Protein AF-0000000074165951 (afdb_homodimer)

Foldseek 3Di:
DPCQLQAKEFEWEDDVQWTFWWWDQDPVRDIAIEHDIGRAGPPGDSVRGHQCRCCVPPVQGFPDWAWLDDFPRYTYIYTYSDPDPVDDPFWAWDADPVVRDTTTRGIDGLCCCVPVPHHYDDPPVNVSD/DPCQLQAKEFEWEDDVQWTFWWWDQDPVRDIAIEHDIGRAGPPGDSVRGHQCRCCVPPVQGFPDWAWLDDFPRYTYIYTYSDPPPVDDDFWAWDADPVVRDTTTRGIDGLCCCVPVPHHYDDPPVNVSD

Radius of gyration: 17.73 Å; Cα contacts (8 Å, |Δi|>4): 582; chains: 2; bounding box: 46×52×41 Å

Sequence (258 aa):
MRVVTDTRAACLVRRDAELLVVETVGSSGGRVYRPPGRAVGADDTPEDAVTATFEDMLGVALEWVAPIGSFDGTVVFEADLGAVWPYTEEGFTVYDPDTGDTTRLAWLHRDDFRKYGETIEPEGLLAELMRVVTDTRAACLVRRDAELLVVETVGSSGGRVYRPPGRAVGADDTPEDAVTATFEDMLGVALEWVAPIGSFDGTVVFEADLGAVWPYTEEGFTVYDPDTGDTTRLAWLHRDDFRKYGETIEPEGLLAEL

InterPro domains:
  IPR015797 NUDIX hydrolase-like domain superfamily [SSF55811] (6-115)

Structure (mmCIF, N/CA/C/O backbone):
data_AF-0000000074165951-model_v1
#
loop_
_entity.id
_entity.type
_entity.pdbx_description
1 polymer 'NUDIX family hydrolase'
#
loop_
_atom_site.group_PDB
_atom_site.id
_atom_site.type_symbol
_atom_site.label_atom_id
_atom_site.label_alt_id
_atom_site.label_comp_id
_atom_site.label_asym_id
_atom_site.label_entity_id
_atom_site.label_seq_id
_atom_site.pdbx_PDB_ins_code
_atom_site.Cartn_x
_atom_site.Cartn_y
_atom_site.Cartn_z
_atom_site.occupancy
_atom_site.B_iso_or_equiv
_atom_site.auth_seq_id
_atom_site.auth_comp_id
_atom_site.auth_asym_id
_atom_site.auth_atom_id
_atom_site.pdbx_PDB_model_num
ATOM 1 N N . MET A 1 1 ? -27.609 -10.227 10.656 1 22.66 1 MET A N 1
ATOM 2 C CA . MET A 1 1 ? -26.156 -10.344 10.719 1 22.66 1 MET A CA 1
ATOM 3 C C . MET A 1 1 ? -25.516 -9.914 9.398 1 22.66 1 MET A C 1
ATOM 5 O O . MET A 1 1 ? -25.781 -10.508 8.352 1 22.66 1 MET A O 1
ATOM 9 N N . ARG A 1 2 ? -25.391 -8.648 8.992 1 28.47 2 ARG A N 1
ATOM 10 C CA . ARG A 1 2 ? -24.922 -8.25 7.664 1 28.47 2 ARG A CA 1
ATOM 11 C C . ARG A 1 2 ? -23.734 -9.086 7.219 1 28.47 2 ARG A C 1
ATOM 13 O O . ARG A 1 2 ? -22.797 -9.297 7.992 1 28.47 2 ARG A O 1
ATOM 20 N N . VAL A 1 3 ? -23.953 -9.906 6.352 1 30.09 3 VAL A N 1
ATOM 21 C CA . VAL A 1 3 ? -22.938 -10.844 5.879 1 30.09 3 VAL A CA 1
ATOM 22 C C . VAL A 1 3 ? -21.719 -10.07 5.375 1 30.09 3 VAL A C 1
ATOM 24 O O . VAL A 1 3 ? -21.797 -9.359 4.367 1 30.09 3 VAL A O 1
ATOM 27 N N . VAL A 1 4 ? -21.047 -9.297 6.156 1 42.88 4 VAL A N 1
ATOM 28 C CA . VAL A 1 4 ? -19.75 -8.766 5.758 1 42.88 4 VAL A CA 1
ATOM 29 C C . VAL A 1 4 ? -19 -9.789 4.898 1 42.88 4 VAL A C 1
ATOM 31 O O . VAL A 1 4 ? -18.766 -10.914 5.336 1 42.88 4 VAL A O 1
ATOM 34 N N . THR A 1 5 ? -19.359 -10.008 3.711 1 50.78 5 THR A N 1
ATOM 35 C CA . THR A 1 5 ? -18.703 -10.969 2.83 1 50.78 5 THR A CA 1
ATOM 36 C C . THR A 1 5 ? -17.188 -10.875 2.947 1 50.78 5 THR A C 1
ATOM 38 O O . THR A 1 5 ? -16.609 -9.805 2.76 1 50.78 5 THR A O 1
ATOM 41 N N . ASP A 1 6 ? -16.562 -11.688 3.752 1 78.25 6 ASP A N 1
ATOM 42 C CA . ASP A 1 6 ? -15.211 -11.977 4.219 1 78.25 6 ASP A CA 1
ATOM 43 C C . ASP A 1 6 ? -14.266 -12.242 3.045 1 78.25 6 ASP A C 1
ATOM 45 O O . ASP A 1 6 ? -13.383 -13.102 3.133 1 78.25 6 ASP A O 1
ATOM 49 N N . THR A 1 7 ? -14.633 -11.656 1.858 1 93.31 7 THR A N 1
ATOM 50 C CA . THR A 1 7 ? -13.812 -11.93 0.687 1 93.31 7 THR A CA 1
ATOM 51 C C . THR A 1 7 ? -12.625 -10.969 0.624 1 93.31 7 THR A C 1
ATOM 53 O O . THR A 1 7 ? -12.773 -9.773 0.875 1 93.31 7 THR A O 1
ATOM 56 N N . ARG A 1 8 ? -11.492 -11.562 0.272 1 96.19 8 ARG A N 1
ATOM 57 C CA . ARG A 1 8 ? -10.297 -10.758 0.035 1 96.19 8 ARG A CA 1
ATOM 58 C C . ARG A 1 8 ? -9.891 -10.797 -1.435 1 96.19 8 ARG A C 1
ATOM 60 O O . ARG A 1 8 ? -10.258 -11.727 -2.158 1 96.19 8 ARG A O 1
ATOM 67 N N . ALA A 1 9 ? -9.312 -9.719 -1.886 1 97.19 9 ALA A N 1
ATOM 68 C CA . ALA A 1 9 ? -8.688 -9.664 -3.207 1 97.19 9 ALA A CA 1
ATOM 69 C C . ALA A 1 9 ? -7.191 -9.398 -3.1 1 97.19 9 ALA A C 1
ATOM 71 O O . ALA A 1 9 ? -6.746 -8.664 -2.211 1 97.19 9 ALA A O 1
ATOM 72 N N . ALA A 1 10 ? -6.426 -10.016 -3.971 1 96.88 10 ALA A N 1
ATOM 73 C CA . ALA A 1 10 ? -4.977 -9.836 -4 1 96.88 10 ALA A CA 1
ATOM 74 C C . ALA A 1 10 ? -4.465 -9.758 -5.434 1 96.88 10 ALA A C 1
ATOM 76 O O . ALA A 1 10 ? -5.105 -10.266 -6.359 1 96.88 10 ALA A O 1
ATOM 77 N N . CYS A 1 11 ? -3.354 -9.125 -5.555 1 94.19 11 CYS A N 1
ATOM 78 C CA . CYS A 1 11 ? -2.795 -8.938 -6.887 1 94.19 11 CYS A CA 1
AT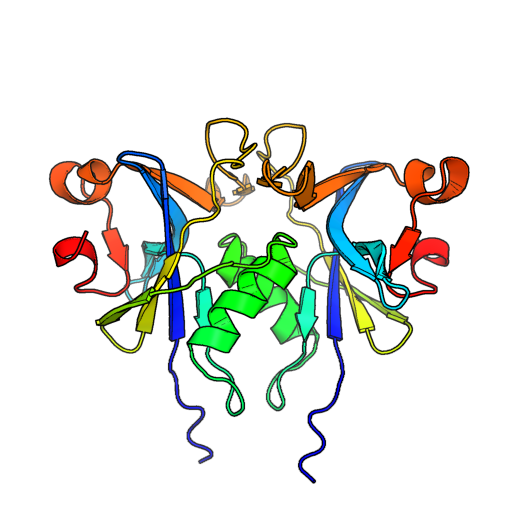OM 79 C C . CYS A 1 11 ? -1.331 -9.352 -6.934 1 94.19 11 CYS A C 1
ATOM 81 O O . CYS A 1 11 ? -0.494 -8.781 -6.234 1 94.19 11 CYS A O 1
ATOM 83 N N . LEU A 1 12 ? -1.129 -10.297 -7.789 1 92 12 LEU A N 1
ATOM 84 C CA . LEU A 1 12 ? 0.227 -10.789 -8.008 1 92 12 LEU A CA 1
ATOM 85 C C . LEU A 1 12 ? 0.967 -9.914 -9.008 1 92 12 LEU A C 1
ATOM 87 O O . LEU A 1 12 ? 0.458 -9.641 -10.102 1 92 12 LEU A O 1
ATOM 91 N N . VAL A 1 13 ? 2.094 -9.438 -8.594 1 86.06 13 VAL A N 1
ATOM 92 C CA . VAL A 1 13 ? 3.02 -8.711 -9.461 1 86.06 13 VAL A CA 1
ATOM 93 C C . VAL A 1 13 ? 4.336 -9.477 -9.555 1 86.06 13 VAL A C 1
ATOM 95 O O . VAL A 1 13 ? 4.902 -9.883 -8.539 1 86.06 13 VAL A O 1
ATOM 98 N N . ARG A 1 14 ? 4.746 -9.641 -10.867 1 85.69 14 ARG A N 1
ATOM 99 C CA . ARG A 1 14 ? 5.953 -10.422 -11.094 1 85.69 14 ARG A CA 1
ATOM 100 C C . ARG A 1 14 ? 7.039 -9.578 -11.75 1 85.69 14 ARG A C 1
ATOM 102 O O . ARG A 1 14 ? 6.742 -8.688 -12.547 1 85.69 14 ARG A O 1
ATOM 109 N N . ARG A 1 15 ? 8.188 -9.867 -11.281 1 78.81 15 ARG A N 1
ATOM 110 C CA . ARG A 1 15 ? 9.398 -9.422 -11.953 1 78.81 15 ARG A CA 1
ATOM 111 C C . ARG A 1 15 ? 10.359 -10.586 -12.172 1 78.81 15 ARG A C 1
ATOM 113 O O . ARG A 1 15 ? 11 -11.055 -11.227 1 78.81 15 ARG A O 1
ATOM 120 N N . ASP A 1 16 ? 10.422 -11.078 -13.461 1 81.94 16 ASP A N 1
ATOM 121 C CA . ASP A 1 16 ? 11.172 -12.297 -13.758 1 81.94 16 ASP A CA 1
ATOM 122 C C . ASP A 1 16 ? 10.688 -13.469 -12.906 1 81.94 16 ASP A C 1
ATOM 124 O O . ASP A 1 16 ? 9.516 -13.852 -12.984 1 81.94 16 ASP A O 1
ATOM 128 N N . ALA A 1 17 ? 11.523 -13.984 -12.039 1 86.81 17 ALA A N 1
ATOM 129 C CA . ALA A 1 17 ? 11.141 -15.148 -11.242 1 86.81 17 ALA A CA 1
ATOM 130 C C . ALA A 1 17 ? 10.773 -14.734 -9.82 1 86.81 17 ALA A C 1
ATOM 132 O O . ALA A 1 17 ? 10.547 -15.594 -8.961 1 86.81 17 ALA A O 1
ATOM 133 N N . GLU A 1 18 ? 10.586 -13.438 -9.703 1 86.44 18 GLU A N 1
ATOM 134 C CA . GLU A 1 18 ? 10.297 -12.945 -8.359 1 86.44 18 GLU A CA 1
ATOM 135 C C . GLU A 1 18 ? 8.852 -12.461 -8.25 1 86.44 18 GLU A C 1
ATOM 137 O O . GLU A 1 18 ? 8.273 -12 -9.234 1 86.44 18 GLU A O 1
ATOM 142 N N . LEU A 1 19 ? 8.32 -12.586 -7.012 1 88.69 19 LEU A N 1
ATOM 143 C CA . LEU A 1 19 ? 6.977 -12.148 -6.68 1 88.69 19 LEU A CA 1
ATOM 144 C C . LEU A 1 19 ? 7.012 -11.023 -5.645 1 88.69 19 LEU A C 1
ATOM 146 O O . LEU A 1 19 ? 7.77 -11.094 -4.672 1 88.69 19 LEU A O 1
ATOM 150 N N . LEU A 1 20 ? 6.242 -10.008 -5.926 1 85.81 20 LEU A N 1
ATOM 151 C CA . LEU A 1 20 ? 6.051 -8.992 -4.898 1 85.81 20 LEU A CA 1
ATOM 152 C C . LEU A 1 20 ? 5.086 -9.477 -3.824 1 85.81 20 LEU A C 1
ATOM 154 O O . LEU A 1 20 ? 3.926 -9.773 -4.113 1 85.81 20 LEU A O 1
ATOM 158 N N . VAL A 1 21 ? 5.609 -9.586 -2.543 1 90 21 VAL A N 1
ATOM 159 C CA . VAL A 1 21 ? 4.785 -10.156 -1.48 1 90 21 VAL A CA 1
ATOM 160 C C . VAL A 1 21 ? 4.945 -9.328 -0.206 1 90 21 VAL A C 1
ATOM 162 O O . VAL A 1 21 ? 5.961 -8.648 -0.021 1 90 21 VAL A O 1
ATOM 165 N N . VAL A 1 22 ? 3.889 -9.453 0.577 1 89.56 22 VAL A N 1
ATOM 166 C CA . VAL A 1 22 ? 3.885 -8.828 1.894 1 89.56 22 VAL A CA 1
ATOM 167 C C . VAL A 1 22 ? 4.051 -9.891 2.975 1 89.56 22 VAL A C 1
ATOM 169 O O . VAL A 1 22 ? 3.375 -10.93 2.947 1 89.56 22 VAL A O 1
ATOM 172 N N . GLU A 1 23 ? 5.051 -9.648 3.812 1 86.75 23 GLU A N 1
ATOM 173 C CA . GLU A 1 23 ? 5.188 -10.523 4.977 1 86.75 23 GLU A CA 1
ATOM 174 C C . GLU A 1 23 ? 4.133 -10.203 6.031 1 86.75 23 GLU A C 1
ATOM 176 O O . GLU A 1 23 ? 3.914 -9.039 6.367 1 86.75 23 GLU A O 1
ATOM 181 N N . THR A 1 24 ? 3.393 -11.242 6.496 1 86.44 24 THR A N 1
ATOM 182 C CA . THR A 1 24 ? 2.354 -11.047 7.504 1 86.44 24 THR A CA 1
ATOM 183 C C . THR A 1 24 ? 2.213 -12.289 8.375 1 86.44 24 THR A C 1
ATOM 185 O O . THR A 1 24 ? 3.053 -13.195 8.32 1 86.44 24 THR A O 1
ATOM 188 N N . VAL A 1 25 ? 1.28 -12.219 9.266 1 83.62 25 VAL A N 1
ATOM 189 C CA . VAL A 1 25 ? 1 -13.352 10.141 1 83.62 25 VAL A CA 1
ATOM 190 C C . VAL A 1 25 ? -0.178 -14.148 9.586 1 83.62 25 VAL A C 1
ATOM 192 O O . VAL A 1 25 ? -1.246 -13.594 9.328 1 83.62 25 VAL A O 1
ATOM 195 N N . GLY A 1 26 ? 0.078 -15.367 9.344 1 85.75 26 GLY A N 1
ATOM 196 C CA . GLY A 1 26 ? -0.938 -16.234 8.773 1 85.75 26 GLY A CA 1
ATOM 197 C C . GLY A 1 26 ? -1.958 -16.719 9.781 1 85.75 26 GLY A C 1
ATOM 198 O O . GLY A 1 26 ? -1.897 -16.344 10.961 1 85.75 26 GLY A O 1
ATOM 199 N N . SER A 1 27 ? -2.906 -17.453 9.227 1 80.81 27 SER A N 1
ATOM 200 C CA . SER A 1 27 ? -4.004 -17.969 10.039 1 80.81 27 SER A CA 1
ATOM 201 C C . SER A 1 27 ? -3.494 -18.875 11.164 1 80.81 27 SER A C 1
ATOM 203 O O . SER A 1 27 ? -4.121 -18.969 12.219 1 80.81 27 SER A O 1
ATOM 205 N N . SER A 1 28 ? -2.316 -19.469 10.969 1 83.5 28 SER A N 1
ATOM 206 C CA . SER A 1 28 ? -1.735 -20.359 11.977 1 83.5 28 SER A CA 1
ATOM 207 C C . SER A 1 28 ? -0.856 -19.578 12.953 1 83.5 28 SER A C 1
ATOM 209 O O . SER A 1 28 ? -0.265 -20.172 13.859 1 83.5 28 SER A O 1
ATOM 211 N N . GLY A 1 29 ? -0.744 -18.344 12.758 1 83.75 29 GLY A N 1
ATOM 212 C CA . GLY A 1 29 ? 0.034 -17.5 13.656 1 83.75 29 GLY A CA 1
ATOM 213 C C . GLY A 1 29 ? 1.477 -17.328 13.219 1 83.75 29 GLY A C 1
ATOM 214 O O . GLY A 1 29 ? 2.207 -16.516 13.766 1 83.75 29 GLY A O 1
ATOM 215 N N . GLY A 1 30 ? 1.951 -18.094 12.289 1 85.69 30 GLY A N 1
ATOM 216 C CA . GLY A 1 30 ? 3.318 -18.016 11.805 1 85.69 30 GLY A CA 1
ATOM 217 C C . GLY A 1 30 ? 3.484 -17 10.68 1 85.69 30 GLY A C 1
ATOM 218 O O . GLY A 1 30 ? 2.498 -16.484 10.156 1 85.69 30 GLY A O 1
ATOM 219 N N . ARG A 1 31 ? 4.734 -16.719 10.367 1 87.75 31 ARG A N 1
ATOM 220 C CA . ARG A 1 31 ? 5.066 -15.812 9.273 1 87.75 31 ARG A CA 1
ATOM 221 C C . ARG A 1 31 ? 4.648 -16.391 7.926 1 87.75 31 ARG A C 1
ATOM 223 O O . ARG A 1 31 ? 4.934 -17.547 7.629 1 87.75 31 ARG A O 1
ATOM 230 N N . VAL A 1 32 ? 3.957 -15.617 7.199 1 92.44 32 VAL A N 1
ATOM 231 C CA . VAL A 1 32 ? 3.6 -16 5.836 1 92.44 32 VAL A CA 1
ATOM 232 C C . VAL A 1 32 ? 3.752 -14.805 4.902 1 92.44 32 VAL A C 1
ATOM 234 O O . VAL A 1 32 ? 3.963 -13.68 5.355 1 92.44 32 VAL A O 1
ATOM 237 N N . TYR A 1 33 ? 3.641 -15.164 3.592 1 93 33 TYR A N 1
ATOM 238 C CA . TYR A 1 33 ? 3.684 -14.133 2.559 1 93 33 TYR A CA 1
ATOM 239 C C . TYR A 1 33 ? 2.414 -14.156 1.713 1 93 33 TYR A C 1
ATOM 241 O O . TYR A 1 33 ? 1.836 -15.219 1.479 1 93 33 TYR A O 1
ATOM 249 N N . ARG A 1 34 ? 2.002 -12.984 1.312 1 95.19 34 ARG A N 1
ATOM 250 C CA . ARG A 1 34 ? 0.845 -12.867 0.431 1 95.19 34 ARG A CA 1
ATOM 251 C C . ARG A 1 34 ? 1.064 -11.781 -0.619 1 95.19 34 ARG A C 1
ATOM 253 O O . ARG A 1 34 ? 1.756 -10.797 -0.364 1 95.19 34 ARG A O 1
ATOM 260 N N . PRO A 1 35 ? 0.47 -12.008 -1.829 1 94.69 35 PRO A N 1
ATOM 261 C CA . PRO A 1 35 ? 0.417 -10.828 -2.699 1 94.69 35 PRO A CA 1
ATOM 262 C C . PRO A 1 35 ? -0.327 -9.656 -2.062 1 94.69 35 PRO A C 1
ATOM 264 O O . PRO A 1 35 ? -1.243 -9.867 -1.262 1 94.69 35 PRO A O 1
ATOM 267 N N . PRO A 1 36 ? 0.089 -8.453 -2.34 1 91.5 36 PRO A N 1
ATOM 268 C CA . PRO A 1 36 ? -0.654 -7.312 -1.803 1 91.5 36 PRO A CA 1
ATOM 269 C C . PRO A 1 36 ? -2.137 -7.352 -2.162 1 91.5 36 PRO A C 1
ATOM 271 O O . PRO A 1 36 ? -2.498 -7.766 -3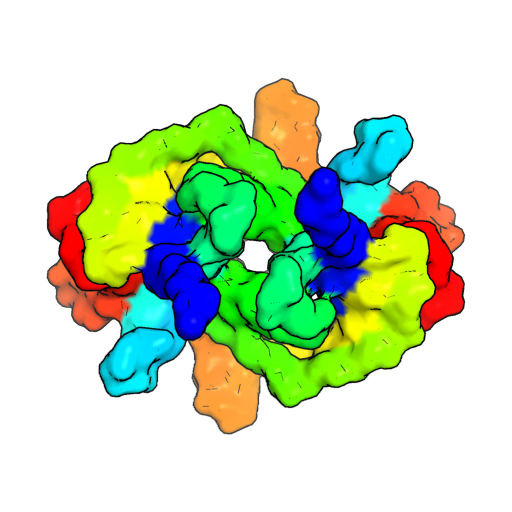.266 1 91.5 36 PRO A O 1
ATOM 274 N N . GLY A 1 37 ? -2.949 -6.883 -1.252 1 93.94 37 GLY A N 1
ATOM 275 C CA . GLY A 1 37 ? -4.395 -6.887 -1.426 1 93.94 37 GLY A CA 1
ATOM 276 C C . GLY A 1 37 ? -5.141 -6.375 -0.21 1 93.94 37 GLY A C 1
ATOM 277 O O . GLY A 1 37 ? -4.559 -5.719 0.656 1 93.94 37 GLY A O 1
ATOM 278 N N . ARG A 1 38 ? -6.426 -6.609 -0.297 1 94.31 38 ARG A N 1
ATOM 279 C CA . ARG A 1 38 ? -7.25 -6.141 0.812 1 94.31 38 ARG A CA 1
ATOM 280 C C . ARG A 1 38 ? -8.594 -6.859 0.834 1 94.31 38 ARG A C 1
ATOM 282 O O . ARG A 1 38 ? -8.945 -7.57 -0.111 1 94.31 38 ARG A O 1
ATOM 289 N N . ALA A 1 39 ? -9.273 -6.656 1.972 1 93.12 39 ALA A N 1
ATOM 290 C CA . ALA A 1 39 ? -10.664 -7.094 2.043 1 93.12 39 ALA A CA 1
ATOM 291 C C . ALA A 1 39 ? -11.531 -6.328 1.048 1 93.12 39 ALA A C 1
ATOM 293 O O . ALA A 1 39 ? -11.352 -5.121 0.856 1 93.12 39 ALA A O 1
ATOM 294 N N . VAL A 1 40 ? -12.508 -7.047 0.497 1 94.12 40 VAL A N 1
ATOM 295 C CA . VAL A 1 40 ? -13.414 -6.434 -0.468 1 94.12 40 VAL A CA 1
ATOM 296 C C . VAL A 1 40 ? -14.602 -5.82 0.262 1 94.12 40 VAL A C 1
ATOM 298 O O . VAL A 1 40 ? -15.344 -6.516 0.963 1 94.12 40 VAL A O 1
ATOM 301 N N . GLY A 1 41 ? -14.75 -4.543 0.096 1 87.94 41 GLY A N 1
ATOM 302 C CA . GLY A 1 41 ? -15.891 -3.875 0.708 1 87.94 41 GLY A CA 1
ATOM 303 C C . GLY A 1 41 ? -17.219 -4.309 0.122 1 87.94 41 GLY A C 1
ATOM 304 O O . GLY A 1 41 ? -17.266 -4.828 -0.994 1 87.94 41 GLY A O 1
ATOM 305 N N . ALA A 1 42 ? -18.234 -4.012 0.826 1 84.12 42 ALA A N 1
ATOM 306 C CA . ALA A 1 42 ? -19.578 -4.445 0.462 1 84.12 42 ALA A CA 1
ATOM 307 C C . ALA A 1 42 ? -19.969 -3.898 -0.906 1 84.12 42 ALA A C 1
ATOM 309 O O . ALA A 1 42 ? -20.672 -4.57 -1.669 1 84.12 42 ALA A O 1
ATOM 310 N N . ASP A 1 43 ? -19.422 -2.738 -1.298 1 84.19 43 ASP A N 1
ATOM 311 C CA . ASP A 1 43 ? -19.844 -2.092 -2.539 1 84.19 43 ASP A CA 1
ATOM 312 C C . ASP A 1 43 ? -18.75 -2.189 -3.6 1 84.19 43 ASP A C 1
ATOM 314 O O . ASP A 1 43 ? -18.812 -1.524 -4.637 1 84.19 43 ASP A O 1
ATOM 318 N N . ASP A 1 44 ? -17.797 -3.059 -3.375 1 89.75 44 ASP A N 1
ATOM 319 C CA . ASP A 1 44 ? -16.656 -3.145 -4.277 1 89.75 44 ASP A CA 1
ATOM 320 C C . ASP A 1 44 ? -16.594 -4.512 -4.949 1 89.75 44 ASP A C 1
ATOM 322 O O . ASP A 1 44 ? -16.984 -5.52 -4.359 1 89.75 44 ASP A O 1
ATOM 326 N N . THR A 1 45 ? -16.156 -4.477 -6.23 1 93.44 45 THR A N 1
ATOM 327 C CA . THR A 1 45 ? -15.711 -5.73 -6.82 1 93.44 45 THR A CA 1
ATOM 328 C C . THR A 1 45 ? -14.297 -6.07 -6.359 1 93.44 45 THR A C 1
ATOM 330 O O . THR A 1 45 ? -13.562 -5.195 -5.887 1 93.44 45 THR A O 1
ATOM 333 N N . PRO A 1 46 ? -13.922 -7.336 -6.508 1 95.31 46 PRO A N 1
ATOM 334 C CA . PRO A 1 46 ? -12.531 -7.676 -6.191 1 95.31 46 PRO A CA 1
ATOM 335 C C . PRO A 1 46 ? -11.523 -6.875 -7.016 1 95.31 46 PRO A C 1
ATOM 337 O O . PRO A 1 46 ? -10.469 -6.488 -6.5 1 95.31 46 PRO A O 1
ATOM 340 N N . GLU A 1 47 ? -11.883 -6.629 -8.234 1 93.62 47 GLU A N 1
ATOM 341 C CA . GLU A 1 47 ? -11.008 -5.836 -9.094 1 93.62 47 GLU A CA 1
ATOM 342 C C . GLU A 1 47 ? -10.867 -4.406 -8.57 1 93.62 47 GLU A C 1
ATOM 344 O O . GLU A 1 47 ? -9.766 -3.859 -8.531 1 93.62 47 GLU A O 1
ATOM 349 N N . ASP A 1 48 ? -11.977 -3.838 -8.117 1 91.56 48 ASP A N 1
ATOM 350 C CA . ASP A 1 48 ? -11.945 -2.512 -7.512 1 91.56 48 ASP A CA 1
ATOM 351 C C . ASP A 1 48 ? -11.008 -2.486 -6.301 1 91.56 48 ASP A C 1
ATOM 353 O O . ASP A 1 48 ? -10.242 -1.537 -6.125 1 91.56 48 ASP A O 1
ATOM 357 N N . ALA A 1 49 ? -11.125 -3.504 -5.496 1 93.44 49 ALA A N 1
ATOM 358 C CA . ALA A 1 49 ? -10.359 -3.58 -4.25 1 93.44 49 ALA A CA 1
ATOM 359 C C . ALA A 1 49 ? -8.859 -3.566 -4.523 1 93.44 49 ALA A C 1
ATOM 361 O O . ALA A 1 49 ? -8.117 -2.797 -3.906 1 93.44 49 ALA A O 1
ATOM 362 N N . VAL A 1 50 ? -8.359 -4.32 -5.5 1 93.62 50 VAL A N 1
ATOM 363 C CA . VAL A 1 50 ? -6.926 -4.391 -5.746 1 93.62 50 VAL A CA 1
ATOM 364 C C . VAL A 1 50 ? -6.453 -3.113 -6.438 1 93.62 50 VAL A C 1
ATOM 366 O O . VAL A 1 50 ? -5.363 -2.613 -6.156 1 93.62 50 VAL A O 1
ATOM 369 N N . THR A 1 51 ? -7.266 -2.572 -7.344 1 89.44 51 THR A N 1
ATOM 370 C CA . THR A 1 51 ? -6.891 -1.34 -8.031 1 89.44 51 THR A CA 1
ATOM 371 C C . THR A 1 51 ? -6.75 -0.189 -7.039 1 89.44 51 THR A C 1
ATOM 373 O O . THR A 1 51 ? -5.762 0.55 -7.074 1 89.44 51 THR A O 1
ATOM 376 N N . ALA A 1 52 ? -7.691 -0.115 -6.133 1 90.19 52 ALA A N 1
ATOM 377 C CA . ALA A 1 52 ? -7.656 0.947 -5.133 1 90.19 52 ALA A CA 1
ATOM 378 C C . ALA A 1 52 ? -6.461 0.776 -4.195 1 90.19 52 ALA A C 1
ATOM 380 O O . ALA A 1 52 ? -5.852 1.761 -3.773 1 90.19 52 ALA A O 1
ATOM 381 N N . THR A 1 53 ? -6.156 -0.426 -3.844 1 90.31 53 THR A N 1
ATOM 382 C CA . THR A 1 53 ? -5.047 -0.694 -2.936 1 90.31 53 THR A CA 1
ATOM 383 C C . THR A 1 53 ? -3.736 -0.153 -3.504 1 90.31 53 THR A C 1
ATOM 385 O O . THR A 1 53 ? -2.984 0.528 -2.805 1 90.31 53 THR A O 1
ATOM 388 N N . PHE A 1 54 ? -3.459 -0.326 -4.758 1 85.56 54 PHE A N 1
ATOM 389 C CA . PHE A 1 54 ? -2.213 0.106 -5.375 1 85.56 54 PHE A CA 1
ATOM 390 C C . PHE A 1 54 ? -2.211 1.614 -5.598 1 85.56 54 PHE A C 1
ATOM 392 O O . PHE A 1 54 ? -1.179 2.27 -5.438 1 85.56 54 PHE A O 1
ATOM 399 N N . GLU A 1 55 ? -3.33 2.086 -5.953 1 83.94 55 GLU A N 1
ATOM 400 C CA . GLU A 1 55 ? -3.424 3.537 -6.09 1 83.94 55 GLU A CA 1
ATOM 401 C C . GLU A 1 55 ? -3.223 4.234 -4.75 1 83.94 55 GLU A C 1
ATOM 403 O O . GLU A 1 55 ? -2.479 5.211 -4.656 1 83.94 55 GLU A O 1
ATOM 408 N N . ASP A 1 56 ? -3.877 3.734 -3.736 1 87.62 56 ASP A N 1
ATOM 409 C CA . ASP A 1 56 ? -3.867 4.344 -2.408 1 87.62 56 ASP A CA 1
ATOM 410 C C . ASP A 1 56 ? -2.459 4.348 -1.816 1 87.62 56 ASP A C 1
ATOM 412 O O . ASP A 1 56 ? -2.057 5.316 -1.17 1 87.62 56 ASP A O 1
ATOM 416 N N . MET A 1 57 ? -1.759 3.303 -2.07 1 80.38 57 MET A N 1
ATOM 417 C CA . MET A 1 57 ? -0.478 3.158 -1.383 1 80.38 57 MET A CA 1
ATOM 418 C C . MET A 1 57 ? 0.68 3.51 -2.311 1 80.38 57 MET A C 1
ATOM 420 O O . MET A 1 57 ? 1.714 4.008 -1.86 1 80.38 57 MET A O 1
ATOM 424 N N . LEU A 1 58 ? 0.491 3.299 -3.602 1 78.5 58 LEU A N 1
ATOM 425 C CA . LEU A 1 58 ? 1.644 3.465 -4.48 1 78.5 58 LEU A CA 1
ATOM 426 C C . LEU A 1 58 ? 1.354 4.492 -5.566 1 78.5 58 LEU A C 1
ATOM 428 O O . LEU A 1 58 ? 2.234 4.824 -6.367 1 78.5 58 LEU A O 1
ATOM 432 N N . GLY A 1 59 ? 0.173 4.953 -5.617 1 78.06 59 GLY A N 1
ATOM 433 C CA . GLY A 1 59 ? -0.184 5.902 -6.66 1 78.06 59 GLY A CA 1
ATOM 434 C C . GLY A 1 59 ? -0.19 5.289 -8.047 1 78.06 59 GLY A C 1
ATOM 435 O O . GLY A 1 59 ? -0.049 6 -9.047 1 78.06 59 GLY A O 1
ATOM 436 N N . VAL A 1 60 ? -0.26 3.973 -8.023 1 75.12 60 VAL A N 1
ATOM 437 C CA . VAL A 1 60 ? -0.163 3.279 -9.305 1 75.12 60 VAL A CA 1
ATOM 438 C C . VAL A 1 60 ? -1.557 2.869 -9.781 1 75.12 60 VAL A C 1
ATOM 440 O O . VAL A 1 60 ? -2.332 2.291 -9.016 1 75.12 60 VAL A O 1
ATOM 443 N N . ALA A 1 61 ? -1.765 3.287 -11.023 1 72 61 ALA A N 1
ATOM 444 C CA . ALA A 1 61 ? -2.965 2.771 -11.68 1 72 61 ALA A CA 1
ATOM 445 C C . ALA A 1 61 ? -2.664 1.489 -12.445 1 72 61 ALA A C 1
ATOM 447 O O . ALA A 1 61 ? -1.868 1.495 -13.391 1 72 61 ALA A O 1
ATOM 448 N N . LEU A 1 62 ? -3.195 0.364 -11.961 1 73.56 62 LEU A N 1
ATOM 449 C CA . LEU A 1 62 ? -3.01 -0.892 -12.68 1 73.56 62 LEU A CA 1
ATOM 450 C C . LEU A 1 62 ? -3.719 -0.854 -14.023 1 73.56 62 LEU A C 1
ATOM 452 O O . LEU A 1 62 ? -4.898 -0.496 -14.102 1 73.56 62 LEU A O 1
ATOM 456 N N . GLU A 1 63 ? -2.906 -0.968 -15.125 1 67.19 63 GLU A N 1
ATOM 457 C CA . GLU A 1 63 ? -3.463 -0.864 -16.469 1 67.19 63 GLU A CA 1
ATOM 458 C C . GLU A 1 63 ? -4.398 -2.031 -16.781 1 67.19 63 GLU A C 1
ATOM 460 O O . GLU A 1 63 ? -5.426 -1.854 -17.438 1 67.19 63 GLU A O 1
ATOM 465 N N . TRP A 1 64 ? -3.969 -3.219 -16.406 1 75.88 64 TRP A N 1
ATOM 466 C CA . TRP A 1 64 ? -4.805 -4.398 -16.594 1 75.88 64 TRP A CA 1
ATOM 467 C C . TRP A 1 64 ? -4.633 -5.371 -15.43 1 75.88 64 TRP A C 1
ATOM 469 O O . TRP A 1 64 ? -3.572 -5.414 -14.797 1 75.88 64 TRP A O 1
ATOM 479 N N . VAL A 1 65 ? -5.719 -5.926 -14.992 1 86.44 65 VAL A N 1
ATOM 480 C CA . VAL A 1 65 ? -5.68 -7.031 -14.039 1 86.44 65 VAL A CA 1
ATOM 481 C C . VAL A 1 65 ? -6.414 -8.234 -14.617 1 86.44 65 VAL A C 1
ATOM 483 O O . VAL A 1 65 ? -7.453 -8.094 -15.266 1 86.44 65 VAL A O 1
ATOM 486 N N . ALA A 1 66 ? -5.754 -9.398 -14.562 1 91.75 66 ALA A N 1
ATOM 487 C CA . ALA A 1 66 ? -6.355 -10.648 -15.023 1 91.75 66 ALA A CA 1
ATOM 488 C C . ALA A 1 66 ? -6.543 -11.625 -13.859 1 91.75 66 ALA A C 1
ATOM 490 O O . ALA A 1 66 ? -5.629 -11.828 -13.062 1 91.75 66 ALA A O 1
ATOM 491 N N . PRO A 1 67 ? -7.703 -12.258 -13.836 1 93.94 67 PRO A N 1
ATOM 492 C CA . PRO A 1 67 ? -7.914 -13.195 -12.727 1 93.94 67 PRO A CA 1
ATOM 493 C C . PRO A 1 67 ? -7.086 -14.469 -12.875 1 93.94 67 PRO A C 1
ATOM 495 O O . PRO A 1 67 ? -6.934 -14.992 -13.977 1 93.94 67 PRO A O 1
ATOM 498 N N . ILE A 1 68 ? -6.434 -14.883 -11.844 1 95.06 68 ILE A N 1
ATOM 499 C CA . ILE A 1 68 ? -5.75 -16.172 -11.758 1 95.06 68 ILE A CA 1
ATOM 500 C C . ILE A 1 68 ? -6.711 -17.219 -11.211 1 95.06 68 ILE A C 1
ATOM 502 O O . ILE A 1 68 ? -6.75 -18.344 -11.711 1 95.06 68 ILE A O 1
ATOM 506 N N . GLY A 1 69 ? -7.461 -16.875 -10.094 1 96.44 69 GLY A N 1
ATOM 507 C CA . GLY A 1 69 ? -8.383 -17.797 -9.453 1 96.44 69 GLY A CA 1
ATOM 508 C C . GLY A 1 69 ? -8.781 -17.359 -8.062 1 96.44 69 GLY A C 1
ATOM 509 O O . GLY A 1 69 ? -8.398 -16.281 -7.598 1 96.44 69 GLY A O 1
ATOM 510 N N . SER A 1 70 ? -9.719 -18.156 -7.57 1 96.94 70 SER A N 1
ATOM 511 C CA . SER A 1 70 ? -10.156 -17.969 -6.191 1 96.94 70 SER A CA 1
ATOM 512 C C . SER A 1 70 ? -9.633 -19.078 -5.285 1 96.9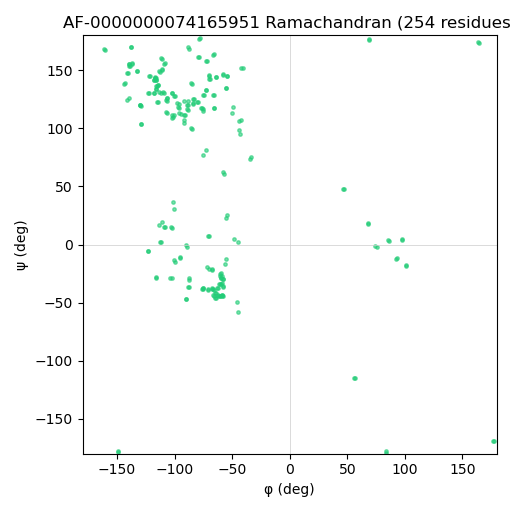4 70 SER A C 1
ATOM 514 O O . SER A 1 70 ? -9.797 -20.25 -5.586 1 96.94 70 SER A O 1
ATOM 516 N N . PHE A 1 71 ? -8.906 -18.625 -4.223 1 96.56 71 PHE A N 1
ATOM 517 C CA . PHE A 1 71 ? -8.266 -19.547 -3.295 1 96.56 71 PHE A CA 1
ATOM 518 C C . PHE A 1 71 ? -8.609 -19.203 -1.853 1 96.56 71 PHE A C 1
ATOM 520 O O . PHE A 1 71 ? -8.281 -18.109 -1.38 1 96.56 71 PHE A O 1
ATOM 527 N N . ASP A 1 72 ? -9.234 -20.125 -1.166 1 93.75 72 ASP A N 1
ATOM 528 C CA . ASP A 1 72 ? -9.492 -19.984 0.264 1 93.75 72 ASP A CA 1
ATOM 529 C C . ASP A 1 72 ? -10.055 -18.594 0.585 1 93.75 72 ASP A C 1
ATOM 531 O O . ASP A 1 72 ? -9.508 -17.875 1.418 1 93.75 72 ASP A O 1
ATOM 535 N N . GLY A 1 73 ? -11.031 -18.109 -0.125 1 94.56 73 GLY A N 1
ATOM 536 C CA . GLY A 1 73 ? -11.758 -16.875 0.14 1 94.56 73 GLY A CA 1
ATOM 537 C C . GLY A 1 73 ? -11.086 -15.648 -0.443 1 94.56 73 GLY A C 1
ATOM 538 O O . GLY A 1 73 ? -11.539 -14.523 -0.225 1 94.56 73 GLY A O 1
ATOM 539 N N . THR A 1 74 ? -9.977 -15.82 -1.157 1 96.94 74 THR A N 1
ATOM 540 C CA . THR A 1 74 ? -9.25 -14.711 -1.763 1 96.94 74 THR A CA 1
ATOM 541 C C . THR A 1 74 ? -9.305 -14.797 -3.285 1 96.94 74 THR A C 1
ATOM 543 O O . THR A 1 74 ? -8.953 -15.828 -3.867 1 96.94 74 THR A O 1
ATOM 546 N N . VAL A 1 75 ? -9.805 -13.773 -3.898 1 97.56 75 VAL A N 1
ATOM 547 C CA . VAL A 1 75 ? -9.711 -13.656 -5.348 1 97.56 75 VAL A CA 1
ATOM 548 C C . VAL A 1 75 ? -8.352 -13.062 -5.727 1 97.56 75 VAL A C 1
ATOM 550 O O . VAL A 1 75 ? -8.016 -11.961 -5.309 1 97.56 75 VAL A O 1
ATOM 553 N N . VAL A 1 76 ? -7.582 -13.82 -6.523 1 97.5 76 VAL A N 1
ATOM 554 C CA . VAL A 1 76 ? -6.227 -13.391 -6.852 1 97.5 76 VAL A CA 1
ATOM 555 C C . VAL A 1 76 ? -6.156 -12.977 -8.32 1 97.5 76 VAL A C 1
ATOM 557 O O . VAL A 1 76 ? -6.641 -13.695 -9.195 1 97.5 76 VAL A O 1
ATOM 560 N N . PHE A 1 77 ? -5.605 -11.82 -8.523 1 96.19 77 PHE A N 1
ATOM 561 C CA . PHE A 1 77 ? -5.348 -11.281 -9.852 1 96.19 77 PHE A CA 1
ATOM 562 C C . PHE A 1 77 ? -3.852 -11.234 -10.141 1 96.19 77 PHE A C 1
ATOM 564 O O . PHE A 1 77 ? -3.035 -11.352 -9.227 1 96.19 77 PHE A O 1
ATOM 571 N N . GLU A 1 78 ? -3.543 -11.172 -11.391 1 92.88 78 GLU A N 1
ATOM 572 C CA . GLU A 1 78 ? -2.201 -10.812 -11.828 1 92.88 78 GLU A CA 1
ATOM 573 C C . GLU A 1 78 ? -2.209 -9.477 -12.57 1 92.88 78 GLU A C 1
ATOM 575 O O . GLU A 1 78 ? -3.154 -9.172 -13.305 1 92.88 78 GLU A O 1
ATOM 580 N N . ALA A 1 79 ? -1.214 -8.727 -12.219 1 84.44 79 ALA A N 1
ATOM 581 C CA . ALA A 1 79 ? -1.079 -7.441 -12.906 1 84.44 79 ALA A CA 1
ATOM 582 C C . ALA A 1 79 ? 0.357 -7.219 -13.375 1 84.44 79 ALA A C 1
ATOM 584 O O . ALA A 1 79 ? 1.286 -7.852 -12.867 1 84.44 79 ALA A O 1
ATOM 585 N N . ASP A 1 80 ? 0.47 -6.484 -14.5 1 72.56 80 ASP A N 1
ATOM 586 C CA . ASP A 1 80 ? 1.759 -5.977 -14.961 1 72.56 80 ASP A CA 1
ATOM 587 C C . ASP A 1 80 ? 1.925 -4.5 -14.602 1 72.56 80 ASP A C 1
ATOM 589 O O . ASP A 1 80 ? 1.082 -3.672 -14.953 1 72.56 80 ASP A O 1
ATOM 593 N N . LEU A 1 81 ? 2.857 -4.27 -13.609 1 63.97 81 LEU A N 1
ATOM 594 C CA . LEU A 1 81 ? 3.08 -2.879 -13.227 1 63.97 81 LEU A CA 1
ATOM 595 C C . LEU A 1 81 ? 3.805 -2.119 -14.336 1 63.97 81 LEU A C 1
ATOM 597 O O . LEU A 1 81 ? 3.875 -0.888 -14.305 1 63.97 81 LEU A O 1
ATOM 601 N N . GLY A 1 82 ? 3.938 -2.896 -15.531 1 57.34 82 GLY A N 1
ATOM 602 C CA . GLY A 1 82 ? 4.723 -2.332 -16.609 1 57.34 82 GLY A CA 1
ATOM 603 C C . GLY A 1 82 ? 6.203 -2.238 -16.297 1 57.34 82 GLY A C 1
ATOM 604 O O . GLY A 1 82 ? 6.664 -2.787 -15.297 1 57.34 82 GLY A O 1
ATOM 605 N N . ALA A 1 83 ? 7.082 -1.781 -17.25 1 47.41 83 ALA A N 1
ATOM 606 C CA . ALA A 1 83 ? 8.539 -1.755 -17.234 1 47.41 83 ALA A CA 1
ATOM 607 C C . ALA A 1 83 ? 9.062 -1 -16.016 1 47.41 83 ALA A C 1
ATOM 609 O O . ALA A 1 83 ? 10.258 -1.031 -15.727 1 47.41 83 ALA A O 1
ATOM 610 N N . VAL A 1 84 ? 8.297 -0.264 -15.398 1 45.44 84 VAL A N 1
ATOM 611 C CA . VAL A 1 84 ? 8.883 0.856 -14.672 1 45.44 84 VAL A CA 1
ATOM 612 C C . VAL A 1 84 ? 8.977 0.518 -13.18 1 45.44 84 VAL A C 1
ATOM 614 O O . VAL A 1 84 ? 8.008 0.693 -12.438 1 45.44 84 VAL A O 1
ATOM 617 N N . TRP A 1 85 ? 9.289 -0.778 -12.891 1 47.31 85 TRP A N 1
ATOM 618 C CA . TRP A 1 85 ? 9.43 -0.769 -11.438 1 47.31 85 TRP A CA 1
ATOM 619 C C . TRP A 1 85 ? 10.711 -0.06 -11.016 1 47.31 85 TRP A C 1
ATOM 621 O O . TRP A 1 85 ? 11.805 -0.451 -11.43 1 47.31 85 TRP A O 1
ATOM 631 N N . PRO A 1 86 ? 10.648 1.25 -10.977 1 44.88 86 PRO A N 1
ATOM 632 C CA . PRO A 1 86 ? 11.891 1.848 -10.492 1 44.88 86 PRO A CA 1
ATOM 633 C C . PRO A 1 86 ? 12.445 1.138 -9.258 1 44.88 86 PRO A C 1
ATOM 635 O O . PRO A 1 86 ? 13.164 1.745 -8.461 1 44.88 86 PRO A O 1
ATOM 638 N N . TYR A 1 87 ? 11.773 0.031 -8.781 1 44.5 87 TYR A N 1
ATOM 639 C CA . TYR A 1 87 ? 12.148 -0.275 -7.406 1 44.5 87 TYR A CA 1
ATOM 640 C C . TYR A 1 87 ? 13.664 -0.329 -7.25 1 44.5 87 TYR A C 1
ATOM 642 O O . TYR A 1 87 ? 14.367 -0.757 -8.164 1 44.5 87 TYR A O 1
ATOM 650 N N . THR A 1 88 ? 14.07 0.572 -6.551 1 47.22 88 THR A N 1
ATOM 651 C CA . THR A 1 88 ? 15.297 -0.023 -6.047 1 47.22 88 THR A CA 1
ATOM 652 C C . THR A 1 88 ? 15.094 -1.497 -5.711 1 47.22 88 THR A C 1
ATOM 654 O O . THR A 1 88 ? 13.961 -1.939 -5.516 1 47.22 88 THR A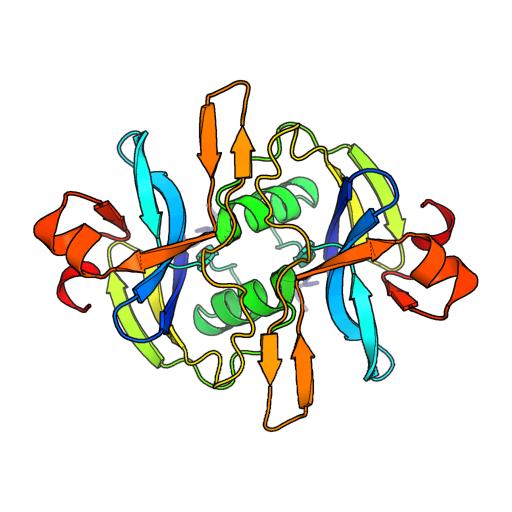 O 1
ATOM 657 N N . GLU A 1 89 ? 16.172 -2.416 -5.773 1 47.38 89 GLU A N 1
ATOM 658 C CA . GLU A 1 89 ? 16.391 -3.855 -5.84 1 47.38 89 GLU A CA 1
ATOM 659 C C . GLU A 1 89 ? 15.508 -4.605 -4.852 1 47.38 89 GLU A C 1
ATOM 661 O O . GLU A 1 89 ? 14.938 -5.645 -5.188 1 47.38 89 GLU A O 1
ATOM 666 N N . GLU A 1 90 ? 15.547 -4.355 -3.514 1 50.31 90 GLU A N 1
ATOM 667 C CA . GLU A 1 90 ? 15.297 -5.488 -2.625 1 50.31 90 GLU A CA 1
ATOM 668 C C . GLU A 1 90 ? 13.953 -5.336 -1.903 1 50.31 90 GLU A C 1
ATOM 670 O O . GLU A 1 90 ? 13.531 -6.238 -1.178 1 50.31 90 GLU A O 1
ATOM 675 N N . GLY A 1 91 ? 12.938 -4.555 -2.256 1 54.97 91 GLY A N 1
ATOM 676 C CA . GLY A 1 91 ? 11.711 -4.484 -1.481 1 54.97 91 GLY A CA 1
ATOM 677 C C . GLY A 1 91 ? 11.797 -3.533 -0.304 1 54.97 91 GLY A C 1
ATOM 678 O O . GLY A 1 91 ? 12.688 -2.674 -0.26 1 54.97 91 GLY A O 1
ATOM 679 N N . PHE A 1 92 ? 10.531 -3.49 0.481 1 54.81 92 PHE A N 1
ATOM 680 C CA . PHE A 1 92 ? 10.406 -2.699 1.698 1 54.81 92 PHE A CA 1
ATOM 681 C C . PHE A 1 92 ? 10.5 -3.586 2.934 1 54.81 92 PHE A C 1
ATOM 683 O O . PHE A 1 92 ? 9.891 -4.652 2.988 1 54.81 92 PHE A O 1
ATOM 690 N N . THR A 1 93 ? 11.734 -3.371 3.635 1 55.03 93 THR A N 1
ATOM 691 C CA . THR A 1 93 ? 11.789 -4.109 4.895 1 55.03 93 THR A CA 1
ATOM 692 C C . THR A 1 93 ? 11.625 -3.164 6.082 1 55.03 93 THR A C 1
ATOM 694 O O . THR A 1 93 ? 12.227 -2.088 6.113 1 55.03 93 THR A O 1
ATOM 697 N N . VAL A 1 94 ? 10.531 -3.314 6.777 1 54.12 94 VAL A N 1
ATOM 698 C CA . VAL A 1 94 ? 10.359 -2.615 8.047 1 54.12 94 VAL A CA 1
ATOM 699 C C . VAL A 1 94 ? 10.781 -3.525 9.195 1 54.12 94 VAL A C 1
ATOM 701 O O . VAL A 1 94 ? 10.32 -4.664 9.297 1 54.12 94 VAL A O 1
ATOM 704 N N . TYR A 1 95 ? 11.922 -3.123 9.875 1 52.16 95 TYR A N 1
ATOM 705 C CA . TYR A 1 95 ? 12.422 -3.891 11.008 1 52.16 95 TYR A CA 1
ATOM 706 C C . TYR A 1 95 ? 11.93 -3.291 12.328 1 52.16 95 TYR A C 1
ATOM 708 O O . TYR A 1 95 ? 12.039 -2.082 12.539 1 52.16 95 TYR A O 1
ATOM 716 N N . ASP A 1 96 ? 11.148 -4.102 13.039 1 50.38 96 ASP A N 1
ATOM 717 C CA . ASP A 1 96 ? 10.805 -3.754 14.414 1 50.38 96 ASP A CA 1
ATOM 718 C C . ASP A 1 96 ? 11.883 -4.223 15.391 1 50.38 96 ASP A C 1
ATOM 720 O O . ASP A 1 96 ? 12.023 -5.422 15.641 1 50.38 96 ASP A O 1
ATOM 724 N N . PRO A 1 97 ? 12.719 -3.303 15.758 1 52.72 97 PRO A N 1
ATOM 725 C CA . PRO A 1 97 ? 13.812 -3.756 16.625 1 52.72 97 PRO A CA 1
ATOM 726 C C . PRO A 1 97 ? 13.328 -4.379 17.922 1 52.72 97 PRO A C 1
ATOM 728 O O . PRO A 1 97 ? 14.062 -5.137 18.562 1 52.72 97 PRO A O 1
ATOM 731 N N . ASP A 1 98 ? 12.164 -3.91 18.297 1 52.47 98 ASP A N 1
ATOM 732 C CA . ASP A 1 98 ? 11.68 -4.426 19.578 1 52.47 98 ASP A CA 1
ATOM 733 C C . ASP A 1 98 ? 11.258 -5.887 19.453 1 52.47 98 ASP A C 1
ATOM 735 O O . ASP A 1 98 ? 11.492 -6.688 20.359 1 52.47 98 ASP A O 1
ATOM 739 N N . THR A 1 99 ? 10.68 -6.109 18.359 1 54.59 99 THR A N 1
ATOM 740 C CA . THR A 1 99 ? 10.195 -7.473 18.188 1 54.59 99 THR A CA 1
ATOM 741 C C . THR A 1 99 ? 11.148 -8.281 17.312 1 54.59 99 THR A C 1
ATOM 743 O O . THR A 1 99 ? 11.094 -9.516 17.297 1 54.59 99 THR A O 1
ATOM 746 N N . GLY A 1 100 ? 11.953 -7.617 16.734 1 54.84 100 GLY A N 1
ATOM 747 C CA . GLY A 1 100 ? 12.82 -8.273 15.766 1 54.84 100 GLY A CA 1
ATOM 748 C C . GLY A 1 100 ? 12.109 -8.633 14.469 1 54.84 100 GLY A C 1
ATOM 749 O O . GLY A 1 100 ? 12.719 -9.211 13.57 1 54.84 100 GLY A O 1
ATOM 750 N N . ASP A 1 101 ? 10.859 -8.32 14.445 1 52.31 101 ASP A N 1
ATOM 751 C CA . ASP A 1 101 ? 10.062 -8.734 13.297 1 52.31 101 ASP A CA 1
ATOM 752 C C . ASP A 1 101 ? 10.266 -7.777 12.125 1 52.31 101 ASP A C 1
ATOM 754 O O . ASP A 1 101 ? 10.43 -6.57 12.312 1 52.31 101 ASP A O 1
ATOM 758 N N . THR A 1 102 ? 10.703 -8.336 10.992 1 52.66 102 THR A N 1
ATOM 759 C CA . THR A 1 102 ? 10.758 -7.543 9.766 1 52.66 102 THR A CA 1
ATOM 760 C C . THR A 1 102 ? 9.461 -7.676 8.977 1 52.66 102 THR A C 1
ATOM 762 O O . THR A 1 102 ? 8.945 -8.781 8.797 1 52.66 102 THR A O 1
ATOM 765 N N . THR A 1 103 ? 8.547 -6.605 9 1 57 103 THR A N 1
ATOM 766 C CA . THR A 1 103 ? 7.414 -6.57 8.086 1 57 103 THR A CA 1
ATOM 767 C C . THR A 1 103 ? 7.797 -5.887 6.773 1 57 103 THR A C 1
ATOM 769 O O . THR A 1 103 ? 8.438 -4.832 6.777 1 57 103 THR A O 1
ATOM 772 N N . ARG A 1 104 ? 7.559 -6.746 5.59 1 64.38 104 ARG A N 1
ATOM 773 C CA . ARG A 1 104 ? 8.219 -6.285 4.371 1 64.38 104 ARG A CA 1
ATOM 774 C C . ARG A 1 104 ? 7.336 -6.5 3.15 1 64.38 104 ARG A C 1
ATOM 776 O O . ARG A 1 104 ? 6.543 -7.445 3.109 1 64.38 104 ARG A O 1
ATOM 783 N N . LEU A 1 105 ? 7.164 -5.391 2.51 1 75.75 105 LEU A N 1
ATOM 784 C CA . LEU A 1 105 ? 6.926 -5.629 1.09 1 75.75 105 LEU A CA 1
ATOM 785 C C . LEU A 1 105 ? 8.219 -6.008 0.378 1 75.75 105 LEU A C 1
ATOM 787 O O . LEU A 1 105 ? 9.188 -5.242 0.394 1 75.75 105 LEU A O 1
ATOM 791 N N . ALA A 1 106 ? 8.297 -7.254 -0.175 1 78.06 106 ALA A N 1
ATOM 792 C CA . ALA A 1 106 ? 9.562 -7.754 -0.702 1 78.06 106 ALA A CA 1
ATOM 793 C C . ALA A 1 106 ? 9.352 -8.523 -2.002 1 78.06 106 ALA A C 1
ATOM 795 O O . ALA A 1 106 ? 8.258 -9.023 -2.262 1 78.06 106 ALA A O 1
ATOM 796 N N . TRP A 1 107 ? 10.445 -8.484 -2.732 1 82.38 107 TRP A N 1
ATOM 797 C CA . TRP A 1 107 ? 10.523 -9.398 -3.869 1 82.38 107 TRP A CA 1
ATOM 798 C C . TRP A 1 107 ? 11.117 -10.742 -3.451 1 82.38 107 TRP A C 1
ATOM 800 O O . TRP A 1 107 ? 12.258 -10.797 -2.988 1 82.38 107 TRP A O 1
ATOM 810 N N . LEU A 1 108 ? 10.328 -11.836 -3.535 1 86.56 108 LEU A N 1
ATOM 811 C CA . LEU A 1 108 ? 10.836 -13.164 -3.238 1 86.56 108 LEU A CA 1
ATOM 812 C C . LEU A 1 108 ? 10.797 -14.055 -4.477 1 86.56 108 LEU A C 1
ATOM 814 O O . LEU A 1 108 ? 9.836 -14 -5.254 1 86.56 108 LEU A O 1
ATOM 818 N N . HIS A 1 109 ? 11.828 -14.844 -4.586 1 89.5 109 HIS A N 1
ATOM 819 C CA . HIS A 1 109 ? 11.875 -15.797 -5.695 1 89.5 109 HIS A CA 1
ATOM 820 C C . HIS A 1 109 ? 10.844 -16.906 -5.512 1 89.5 109 HIS A C 1
ATOM 822 O O . HIS A 1 109 ? 10.625 -17.375 -4.391 1 89.5 109 HIS A O 1
ATOM 828 N N . ARG A 1 110 ? 10.305 -17.359 -6.664 1 92.44 110 ARG A N 1
ATOM 829 C CA . ARG A 1 110 ? 9.305 -18.422 -6.594 1 92.44 110 ARG A CA 1
ATOM 830 C C . ARG A 1 110 ? 9.875 -19.656 -5.906 1 92.44 110 ARG A C 1
ATOM 832 O O . ARG A 1 110 ? 9.164 -20.359 -5.195 1 92.44 110 ARG A O 1
ATOM 839 N N . ASP A 1 111 ? 11.188 -19.906 -6.008 1 93.25 111 ASP A N 1
ATOM 840 C CA . ASP A 1 111 ? 11.82 -21.094 -5.43 1 93.25 111 ASP A CA 1
ATOM 841 C C . ASP A 1 111 ? 11.883 -20.984 -3.908 1 93.25 111 ASP A C 1
ATOM 843 O O . ASP A 1 111 ? 12.039 -22 -3.219 1 93.25 111 ASP A O 1
ATOM 847 N N . ASP A 1 112 ? 11.773 -19.844 -3.404 1 92.69 112 ASP A N 1
ATOM 848 C CA . ASP A 1 112 ? 11.695 -19.703 -1.953 1 92.69 112 ASP A CA 1
ATOM 849 C C . ASP A 1 112 ? 10.477 -20.422 -1.39 1 92.69 112 ASP A C 1
ATOM 851 O O . ASP A 1 112 ? 10.523 -20.984 -0.29 1 92.69 112 ASP A O 1
ATOM 855 N N . PHE A 1 113 ? 9.445 -20.406 -2.16 1 94.56 113 PHE A N 1
ATOM 856 C CA . PHE A 1 113 ? 8.203 -21.016 -1.715 1 94.56 113 PHE A CA 1
ATOM 857 C C . PHE A 1 113 ? 8.172 -22.484 -2.064 1 94.56 113 PHE A C 1
ATOM 859 O O . PHE A 1 113 ? 7.527 -23.281 -1.371 1 94.56 113 PHE A O 1
ATOM 866 N N . ARG A 1 114 ? 8.828 -22.844 -3.1 1 92.88 114 ARG A N 1
ATOM 867 C CA . ARG A 1 114 ? 8.781 -24.219 -3.572 1 92.88 114 ARG A CA 1
ATOM 868 C C . ARG A 1 114 ? 9.852 -25.062 -2.9 1 92.88 114 ARG A C 1
ATOM 870 O O . ARG A 1 114 ? 9.617 -26.234 -2.592 1 92.88 114 ARG A O 1
ATOM 877 N N . LYS A 1 115 ? 11.039 -24.438 -2.662 1 93.44 115 LYS A N 1
ATOM 878 C CA . LYS A 1 115 ? 12.203 -25.219 -2.285 1 93.44 115 LYS A CA 1
ATOM 879 C C . LYS A 1 115 ? 12.672 -24.875 -0.875 1 93.44 115 LYS A C 1
ATOM 881 O O . LYS A 1 115 ? 13.227 -25.734 -0.173 1 93.44 115 LYS A O 1
ATOM 886 N N . TYR A 1 116 ? 12.445 -23.703 -0.421 1 91.62 116 TYR A N 1
ATOM 887 C CA . TYR A 1 116 ? 13.148 -23.266 0.78 1 91.62 116 TYR A CA 1
ATOM 888 C C . TYR A 1 116 ? 12.18 -23.094 1.944 1 91.62 116 TYR A C 1
ATOM 890 O O . TYR A 1 116 ? 12.547 -22.547 2.988 1 91.62 116 TYR A O 1
ATOM 898 N N . GLY A 1 117 ? 10.922 -23.375 1.812 1 90.38 117 GLY A N 1
ATOM 899 C CA . GLY A 1 117 ? 10.016 -23.562 2.936 1 90.38 117 GLY A CA 1
ATOM 900 C C . GLY A 1 117 ? 9.211 -22.328 3.271 1 90.38 117 GLY A C 1
ATOM 901 O O . GLY A 1 117 ? 8.477 -22.297 4.262 1 90.38 117 GLY A O 1
ATOM 902 N N . GLU A 1 118 ? 9.367 -21.312 2.494 1 92.69 118 GLU A N 1
ATOM 903 C CA . GLU A 1 118 ? 8.492 -20.156 2.725 1 92.69 118 GLU A CA 1
ATOM 904 C C . GLU A 1 118 ? 7.051 -20.484 2.348 1 92.69 118 GLU A C 1
ATOM 906 O O . GLU A 1 118 ? 6.801 -21.203 1.38 1 92.69 118 GLU A O 1
ATOM 911 N N . THR A 1 119 ? 6.141 -19.922 3.18 1 94.81 119 THR A N 1
ATOM 912 C CA . THR A 1 119 ? 4.73 -20.188 2.941 1 94.81 119 THR A CA 1
ATOM 913 C C . THR A 1 119 ? 4.055 -19 2.27 1 94.81 119 THR A C 1
ATOM 915 O O . THR A 1 119 ? 4.188 -17.859 2.73 1 94.81 119 THR A O 1
ATOM 918 N N . ILE A 1 120 ? 3.342 -19.266 1.223 1 95.44 120 ILE A N 1
ATOM 919 C CA . ILE A 1 120 ? 2.574 -18.219 0.55 1 95.44 120 ILE A CA 1
ATOM 920 C C . ILE A 1 120 ? 1.08 -18.5 0.711 1 95.44 120 ILE A C 1
ATOM 922 O O . ILE A 1 120 ? 0.639 -19.641 0.607 1 95.44 120 ILE A O 1
ATOM 926 N N . GLU A 1 121 ? 0.377 -17.469 1.118 1 95.44 121 GLU A N 1
ATOM 927 C CA . GLU A 1 121 ? -1.081 -17.516 1.185 1 95.44 121 GLU A CA 1
ATOM 928 C C . GLU A 1 121 ? -1.709 -16.641 0.102 1 95.44 121 GLU A C 1
ATOM 930 O O . GLU A 1 121 ? -1.105 -15.664 -0.34 1 95.44 121 GLU A O 1
ATOM 935 N N . PRO A 1 122 ? -2.979 -16.953 -0.301 1 95.88 122 PRO A N 1
ATOM 936 C CA . PRO A 1 122 ? -3.854 -18 0.218 1 95.88 122 PRO A CA 1
ATOM 937 C C . PRO A 1 122 ? -3.406 -19.406 -0.2 1 95.88 122 PRO A C 1
ATOM 939 O O . PRO A 1 122 ? -2.68 -19.562 -1.187 1 95.88 122 PRO A O 1
ATOM 942 N N . GLU A 1 123 ? -3.852 -20.344 0.57 1 94.75 123 GLU A N 1
ATOM 943 C CA . GLU A 1 123 ? -3.564 -21.734 0.232 1 94.75 123 GLU A CA 1
ATOM 944 C C . GLU A 1 123 ? -4.027 -22.062 -1.183 1 94.75 123 GLU A C 1
ATOM 946 O O . GLU A 1 123 ? -5.121 -21.672 -1.592 1 94.75 123 GLU A O 1
ATOM 951 N N . GLY A 1 124 ? -3.15 -22.766 -1.975 1 95.38 124 GLY A N 1
ATOM 952 C CA . GLY A 1 124 ? -3.482 -23.156 -3.34 1 95.38 124 GLY A CA 1
ATOM 953 C C . GLY A 1 124 ? -2.844 -22.25 -4.379 1 95.38 124 GLY A C 1
ATOM 954 O O . GLY A 1 124 ? -2.721 -22.625 -5.547 1 95.38 124 GLY A O 1
ATOM 955 N N . LEU A 1 125 ? -2.422 -21.109 -3.973 1 96.19 125 LEU A N 1
ATOM 956 C CA . LEU A 1 125 ? -1.877 -20.141 -4.914 1 96.19 125 LEU A CA 1
ATOM 957 C C . LEU A 1 125 ? -0.562 -20.625 -5.504 1 96.19 125 LEU A C 1
ATOM 959 O O . LEU A 1 125 ? -0.305 -20.453 -6.699 1 96.19 125 LEU A O 1
ATOM 963 N N . LEU A 1 126 ? 0.217 -21.25 -4.688 1 94.62 126 LEU A N 1
ATOM 964 C CA . LEU A 1 126 ? 1.548 -21.672 -5.109 1 94.62 126 LEU A CA 1
ATOM 965 C C . LEU A 1 126 ? 1.467 -22.609 -6.316 1 94.62 126 LEU A C 1
ATOM 967 O O . LEU A 1 126 ? 2.316 -22.547 -7.207 1 94.62 126 LEU A O 1
ATOM 971 N N . ALA A 1 127 ? 0.445 -23.375 -6.379 1 93.88 127 ALA A N 1
ATOM 972 C CA . ALA A 1 127 ? 0.281 -24.359 -7.453 1 93.88 127 ALA A CA 1
ATOM 973 C C . ALA A 1 127 ? 0.063 -23.656 -8.797 1 93.88 127 ALA A C 1
ATOM 975 O O . ALA A 1 127 ? 0.288 -24.25 -9.852 1 93.88 127 ALA A O 1
ATOM 976 N N . GLU A 1 128 ? -0.381 -22.406 -8.781 1 91.69 128 GLU A N 1
ATOM 977 C CA . GLU A 1 128 ? -0.678 -21.656 -10 1 91.69 128 GLU A CA 1
ATOM 978 C C . GLU A 1 128 ? 0.503 -20.797 -10.422 1 91.69 128 GLU A C 1
ATOM 980 O O . GLU A 1 128 ? 0.46 -20.141 -11.461 1 91.69 128 GLU A O 1
ATOM 985 N N . LEU A 1 129 ? 1.49 -20.703 -9.492 1 86.5 129 LEU A N 1
ATOM 986 C CA . LEU A 1 129 ? 2.627 -19.828 -9.742 1 86.5 129 LEU A CA 1
ATOM 987 C C . LEU A 1 129 ? 3.729 -20.562 -10.5 1 86.5 129 LEU A C 1
ATOM 989 O O . LEU A 1 129 ? 3.934 -21.75 -10.305 1 86.5 129 LEU A O 1
ATOM 993 N N . MET B 1 1 ? -30.469 6.195 -1.823 1 22.66 1 MET B N 1
ATOM 994 C CA . MET B 1 1 ? -29.141 6.52 -2.322 1 22.66 1 MET B CA 1
ATOM 995 C C . MET B 1 1 ? -28.078 6.184 -1.285 1 22.66 1 MET B C 1
ATOM 997 O O . MET B 1 1 ? -28.094 6.723 -0.178 1 22.66 1 MET B O 1
ATOM 1001 N N . ARG B 1 2 ? -27.609 4.957 -1.018 1 28.53 2 ARG B N 1
ATOM 1002 C CA . ARG B 1 2 ? -26.703 4.621 0.076 1 28.53 2 ARG B CA 1
ATOM 1003 C C . ARG B 1 2 ? -25.578 5.633 0.179 1 28.53 2 ARG B C 1
ATOM 1005 O O . ARG B 1 2 ? -24.938 5.973 -0.825 1 28.53 2 ARG B O 1
ATOM 1012 N N . VAL B 1 3 ? -25.641 6.418 1.103 1 30.16 3 VAL B N 1
ATOM 1013 C CA . VAL B 1 3 ? -24.672 7.5 1.275 1 30.16 3 VAL B CA 1
ATOM 1014 C C . VAL B 1 3 ? -23.266 6.922 1.377 1 30.16 3 VAL B C 1
ATOM 1016 O O . VAL B 1 3 ? -22.938 6.227 2.342 1 30.16 3 VAL B O 1
ATOM 1019 N N . VAL B 1 4 ? -22.734 6.258 0.401 1 43.09 4 VAL B N 1
ATOM 1020 C CA . VAL B 1 4 ? -21.312 5.945 0.382 1 43.09 4 VAL B CA 1
ATOM 1021 C C . VAL B 1 4 ? -20.516 7.078 1.035 1 43.09 4 VAL B C 1
ATOM 1023 O O . VAL B 1 4 ? -20.609 8.234 0.608 1 43.09 4 VAL B O 1
ATOM 1026 N N . THR B 1 5 ? -20.516 7.215 2.287 1 51.25 5 THR B N 1
ATOM 1027 C CA . THR B 1 5 ? -19.781 8.281 2.963 1 51.25 5 THR B CA 1
ATOM 1028 C C . THR B 1 5 ? -18.375 8.43 2.377 1 51.25 5 THR B C 1
ATOM 1030 O O . THR B 1 5 ? -17.625 7.457 2.297 1 51.25 5 THR B O 1
ATOM 1033 N N . ASP B 1 6 ? -18.141 9.359 1.493 1 78.56 6 ASP B N 1
ATOM 1034 C CA . ASP B 1 6 ? -17.047 9.883 0.673 1 78.56 6 ASP B CA 1
ATOM 1035 C C . ASP B 1 6 ? -15.852 10.273 1.535 1 78.56 6 ASP B C 1
ATOM 1037 O O . ASP B 1 6 ? -15.125 11.219 1.207 1 78.56 6 ASP B O 1
ATOM 1041 N N . THR B 1 7 ? -15.789 9.648 2.773 1 93.31 7 THR B N 1
ATOM 1042 C CA . THR B 1 7 ? -14.711 10.039 3.678 1 93.31 7 THR B CA 1
ATOM 1043 C C . THR B 1 7 ? -13.445 9.234 3.396 1 93.31 7 THR B C 1
ATOM 1045 O O . THR B 1 7 ? -13.516 8.023 3.178 1 93.31 7 THR B O 1
ATOM 1048 N N . ARG B 1 8 ? -12.344 9.961 3.449 1 96.19 8 ARG B N 1
ATOM 1049 C CA . ARG B 1 8 ? -11.039 9.305 3.334 1 96.19 8 ARG B CA 1
ATOM 1050 C C . ARG B 1 8 ? -10.25 9.422 4.637 1 96.19 8 ARG B C 1
ATOM 1052 O O . ARG B 1 8 ? -10.516 10.305 5.449 1 96.19 8 ARG B O 1
ATOM 1059 N N . ALA B 1 9 ? -9.438 8.422 4.891 1 97.12 9 ALA B N 1
ATOM 1060 C CA . ALA B 1 9 ? -8.469 8.453 5.988 1 97.12 9 ALA B CA 1
ATOM 1061 C C . ALA B 1 9 ? -7.043 8.367 5.461 1 97.12 9 ALA B C 1
ATOM 1063 O O . ALA B 1 9 ? -6.777 7.688 4.469 1 97.12 9 ALA B O 1
ATOM 1064 N N . ALA B 1 10 ? -6.152 9.078 6.09 1 96.88 10 ALA B N 1
ATOM 1065 C CA . ALA B 1 10 ? -4.738 9.078 5.715 1 96.88 10 ALA B CA 1
ATOM 1066 C C . ALA B 1 10 ? -3.844 9.086 6.949 1 96.88 10 ALA B C 1
ATOM 1068 O O . ALA B 1 10 ? -4.266 9.508 8.023 1 96.88 10 ALA B O 1
ATOM 1069 N N . CYS B 1 11 ? -2.672 8.594 6.75 1 94.31 11 CYS B N 1
ATOM 1070 C CA . CYS B 1 11 ? -1.751 8.484 7.875 1 94.31 11 CYS B CA 1
ATOM 1071 C C . CYS B 1 11 ? -0.391 9.078 7.527 1 94.31 11 CYS B C 1
ATOM 1073 O O . CYS B 1 11 ? 0.29 8.594 6.625 1 94.31 11 CYS B O 1
ATOM 1075 N N . LEU B 1 12 ? -0.078 10.055 8.305 1 92.06 12 LEU B N 1
ATOM 1076 C CA . LEU B 1 12 ? 1.22 10.703 8.156 1 92.06 12 LEU B CA 1
ATOM 1077 C C . LEU B 1 12 ? 2.305 9.922 8.898 1 92.06 12 LEU B C 1
ATOM 1079 O O . LEU B 1 12 ? 2.15 9.609 10.078 1 92.06 12 LEU B O 1
ATOM 1083 N N . VAL B 1 13 ? 3.318 9.578 8.188 1 86.25 13 VAL B N 1
ATOM 1084 C CA . VAL B 1 13 ? 4.523 8.977 8.75 1 86.25 13 VAL B CA 1
ATOM 1085 C C . VAL B 1 13 ? 5.723 9.891 8.492 1 86.25 13 VAL B C 1
ATOM 1087 O O . VAL B 1 13 ? 5.938 10.336 7.367 1 86.25 13 VAL B O 1
ATOM 1090 N N . ARG B 1 14 ? 6.449 10.117 9.656 1 85.75 14 ARG B N 1
ATOM 1091 C CA . ARG B 1 14 ? 7.574 11.039 9.547 1 85.75 14 ARG B CA 1
ATOM 1092 C C . ARG B 1 14 ? 8.891 10.336 9.867 1 85.75 14 ARG B C 1
ATOM 1094 O O . ARG B 1 14 ? 8.93 9.43 10.695 1 85.75 14 ARG B O 1
ATOM 1101 N N . ARG B 1 15 ? 9.82 10.742 9.102 1 78.81 15 ARG B N 1
ATOM 1102 C CA . ARG B 1 15 ? 11.219 10.445 9.406 1 78.81 15 ARG B CA 1
ATOM 1103 C C . ARG B 1 15 ? 12.062 11.711 9.367 1 78.81 15 ARG B C 1
ATOM 1105 O O . ARG B 1 15 ? 12.359 12.242 8.289 1 78.81 15 ARG B O 1
ATOM 1112 N N . ASP B 1 16 ? 12.422 12.242 10.594 1 82 16 ASP B N 1
ATOM 1113 C CA . ASP B 1 16 ? 13.086 13.539 10.688 1 82 16 ASP B CA 1
ATOM 1114 C C . ASP B 1 16 ? 12.258 14.633 10.023 1 82 16 ASP B C 1
ATOM 1116 O O . ASP B 1 16 ? 11.125 14.891 10.43 1 82 16 ASP B O 1
ATOM 1120 N N . ALA B 1 17 ? 12.758 15.219 8.961 1 86.94 17 ALA B N 1
ATOM 1121 C CA . ALA B 1 17 ? 12.039 16.312 8.32 1 86.94 17 ALA B CA 1
ATOM 1122 C C . ALA B 1 17 ? 11.344 15.852 7.047 1 86.94 17 ALA B C 1
ATOM 1124 O O . ALA B 1 17 ? 10.797 16.656 6.297 1 86.94 17 ALA B O 1
ATOM 1125 N N . GLU B 1 18 ? 11.273 14.531 6.973 1 86.38 18 GLU B N 1
ATOM 1126 C CA . GLU B 1 18 ? 10.68 13.992 5.754 1 86.38 18 GLU B CA 1
ATOM 1127 C C . GLU B 1 18 ? 9.328 13.344 6.043 1 86.38 18 GLU B C 1
ATOM 1129 O O . GLU B 1 18 ? 9.102 12.828 7.141 1 86.38 18 GLU B O 1
ATOM 1134 N N . LEU B 1 19 ? 8.469 13.391 5.004 1 88.81 19 LEU B N 1
ATOM 1135 C CA . LEU B 1 19 ? 7.141 12.781 5.047 1 88.81 19 LEU B CA 1
ATOM 1136 C C . LEU B 1 19 ? 7.023 11.656 4.023 1 88.81 19 LEU B C 1
ATOM 1138 O O . LEU B 1 19 ? 7.473 11.797 2.885 1 88.81 19 LEU B O 1
ATOM 1142 N N . LEU B 1 20 ? 6.473 10.562 4.492 1 85.88 20 LEU B N 1
ATOM 1143 C CA . LEU B 1 20 ? 6.129 9.516 3.539 1 85.88 20 LEU B CA 1
ATOM 1144 C C . LEU B 1 20 ? 4.855 9.867 2.777 1 85.88 20 LEU B C 1
ATOM 1146 O O . LEU B 1 20 ? 3.789 10.031 3.379 1 85.88 20 LEU B O 1
ATOM 1150 N N . VAL B 1 21 ? 4.992 10.016 1.402 1 90.06 21 VAL B N 1
ATOM 1151 C CA . VAL B 1 21 ? 3.846 10.461 0.617 1 90.06 21 VAL B CA 1
ATOM 1152 C C . VAL B 1 21 ? 3.744 9.641 -0.665 1 90.06 21 VAL B C 1
ATOM 1154 O O . VAL B 1 21 ? 4.738 9.078 -1.131 1 90.06 21 VAL B O 1
ATOM 1157 N N . VAL B 1 22 ? 2.512 9.633 -1.127 1 89.44 22 VAL B N 1
ATOM 1158 C CA . VAL B 1 22 ? 2.221 8.992 -2.402 1 89.44 22 VAL B CA 1
ATOM 1159 C C . VAL B 1 22 ? 1.959 10.047 -3.471 1 89.44 22 VAL B C 1
ATOM 1161 O O . VAL B 1 22 ? 1.202 11 -3.242 1 89.44 22 VAL B O 1
ATOM 1164 N N . GLU B 1 23 ? 2.711 9.914 -4.551 1 86.62 23 GLU B N 1
ATOM 1165 C CA . GLU B 1 23 ? 2.424 10.773 -5.691 1 86.62 23 GLU B CA 1
ATOM 1166 C C . GLU B 1 23 ? 1.164 10.32 -6.422 1 86.62 23 GLU B C 1
ATOM 1168 O O . GLU B 1 23 ? 0.997 9.133 -6.703 1 86.62 23 GLU B O 1
ATOM 1173 N N . THR B 1 24 ? 0.21 11.258 -6.652 1 86.19 24 THR B N 1
ATOM 1174 C CA . THR B 1 24 ? -1.036 10.938 -7.34 1 86.19 24 THR B CA 1
ATOM 1175 C C . THR B 1 24 ? -1.546 12.141 -8.125 1 86.19 24 THR B C 1
ATOM 1177 O O . THR B 1 24 ? -0.833 13.133 -8.281 1 86.19 24 THR B O 1
ATOM 1180 N N . VAL B 1 25 ? -2.66 11.938 -8.742 1 83.5 25 VAL B N 1
ATOM 1181 C CA . VAL B 1 25 ? -3.295 13.016 -9.484 1 83.5 25 VAL B CA 1
ATOM 1182 C C . VAL B 1 25 ? -4.359 13.688 -8.625 1 83.5 25 VAL B C 1
ATOM 1184 O O . VAL B 1 25 ? -5.246 13.016 -8.086 1 83.5 25 VAL B O 1
ATOM 1187 N N . GLY B 1 26 ? -4.195 14.938 -8.422 1 85.5 26 GLY B N 1
ATOM 1188 C CA . GLY B 1 26 ? -5.105 15.688 -7.578 1 85.5 26 GLY B CA 1
ATOM 1189 C C . GLY B 1 26 ? -6.41 16.031 -8.266 1 85.5 26 GLY B C 1
ATOM 1190 O O . GLY B 1 26 ? -6.629 15.664 -9.422 1 85.5 26 GLY B O 1
ATOM 1191 N N . SER B 1 27 ? -7.246 16.672 -7.457 1 80.56 27 SER B N 1
ATOM 1192 C CA . SER B 1 27 ? -8.578 17.047 -7.934 1 80.56 27 SER B CA 1
ATOM 1193 C C . SER B 1 27 ? -8.492 17.984 -9.133 1 80.56 27 SER B C 1
ATOM 1195 O O . SER B 1 27 ? -9.398 18 -9.977 1 80.56 27 SER B O 1
ATOM 1197 N N . SER B 1 28 ? -7.395 18.719 -9.266 1 83.38 28 SER B N 1
ATOM 1198 C CA . SER B 1 28 ? -7.215 19.656 -10.375 1 83.38 28 SER B CA 1
ATOM 1199 C C . SER B 1 28 ? -6.559 18.969 -11.57 1 83.38 28 SER B C 1
ATOM 1201 O O . SER B 1 28 ? -6.324 19.609 -12.602 1 83.38 28 SER B O 1
ATOM 1203 N N . GLY B 1 29 ? -6.242 17.75 -11.43 1 83.56 29 GLY B N 1
ATOM 1204 C CA . GLY B 1 29 ? -5.656 16.984 -12.516 1 83.56 29 GLY B CA 1
ATOM 1205 C C . GLY B 1 29 ? -4.137 16.984 -12.5 1 83.56 29 GLY B C 1
ATOM 1206 O O . GLY B 1 29 ? -3.502 16.25 -13.25 1 83.56 29 GLY B O 1
ATOM 1207 N N . GLY B 1 30 ? -3.521 17.812 -11.711 1 85.5 30 GLY B N 1
ATOM 1208 C CA . GLY B 1 30 ? -2.072 17.875 -11.625 1 85.5 30 GLY B CA 1
ATOM 1209 C C . GLY B 1 30 ? -1.489 16.906 -10.602 1 85.5 30 GLY B C 1
ATOM 1210 O O . GLY B 1 30 ? -2.229 16.281 -9.844 1 85.5 30 GLY B O 1
ATOM 1211 N N . ARG B 1 31 ? -0.184 16.797 -10.656 1 87.75 31 ARG B N 1
ATOM 1212 C CA . ARG B 1 31 ? 0.537 15.945 -9.711 1 87.75 31 ARG B CA 1
ATOM 1213 C C . ARG B 1 31 ? 0.432 16.5 -8.297 1 87.75 31 ARG B C 1
ATOM 1215 O O . ARG B 1 31 ? 0.65 17.688 -8.07 1 87.75 31 ARG B O 1
ATOM 1222 N N . VAL B 1 32 ? 0.051 15.664 -7.406 1 92.44 32 VAL B N 1
ATOM 1223 C CA . VAL B 1 32 ? 0.031 16.031 -5.996 1 92.44 32 VAL B CA 1
ATOM 1224 C C . VAL B 1 32 ? 0.564 14.875 -5.152 1 92.44 32 VAL B C 1
ATOM 1226 O O . 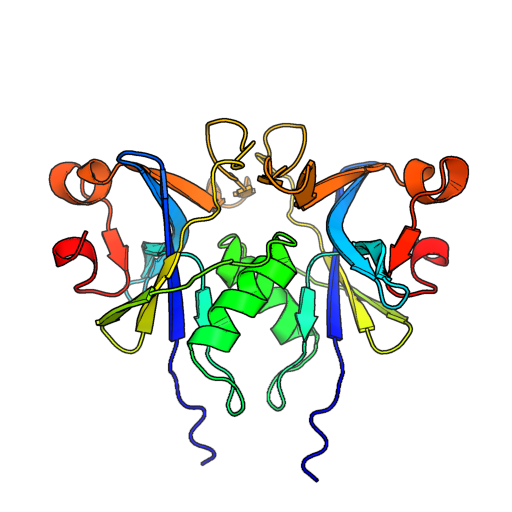VAL B 1 32 ? 0.771 13.766 -5.664 1 92.44 32 VAL B O 1
ATOM 1229 N N . TYR B 1 33 ? 0.78 15.234 -3.854 1 93 33 TYR B N 1
ATOM 1230 C CA . TYR B 1 33 ? 1.224 14.234 -2.885 1 93 33 TYR B CA 1
ATOM 1231 C C . TYR B 1 33 ? 0.242 14.125 -1.725 1 93 33 TYR B C 1
ATOM 1233 O O . TYR B 1 33 ? -0.373 15.125 -1.328 1 93 33 TYR B O 1
ATOM 1241 N N . ARG B 1 34 ? 0.108 12.93 -1.249 1 95.06 34 ARG B N 1
ATOM 1242 C CA . ARG B 1 34 ? -0.742 12.695 -0.086 1 95.06 34 ARG B CA 1
ATOM 1243 C C . ARG B 1 34 ? -0.116 11.664 0.848 1 95.06 34 ARG B C 1
ATOM 1245 O O . ARG B 1 34 ? 0.586 10.758 0.398 1 95.06 34 ARG B O 1
ATOM 1252 N N . PRO B 1 35 ? -0.373 11.836 2.174 1 94.75 35 PRO B N 1
ATOM 1253 C CA . PRO B 1 35 ? -0.047 10.68 3.006 1 94.75 35 PRO B CA 1
ATOM 1254 C C . PRO B 1 35 ? -0.796 9.422 2.58 1 94.75 35 PRO B C 1
ATOM 1256 O O . PRO B 1 35 ? -1.913 9.508 2.062 1 94.75 35 PRO B O 1
ATOM 1259 N N . PRO B 1 36 ? -0.186 8.273 2.717 1 91.44 36 PRO B N 1
ATOM 1260 C CA . PRO B 1 36 ? -0.912 7.047 2.385 1 91.44 36 PRO B CA 1
ATOM 1261 C C . PRO B 1 36 ? -2.238 6.926 3.133 1 91.44 36 PRO B C 1
ATOM 1263 O O . PRO B 1 36 ? -2.332 7.316 4.297 1 91.44 36 PRO B O 1
ATOM 1266 N N . GLY B 1 37 ? -3.211 6.355 2.471 1 93.94 37 GLY B N 1
ATOM 1267 C CA . GLY B 1 37 ? -4.543 6.203 3.031 1 93.94 37 GLY B CA 1
ATOM 1268 C C . GLY B 1 37 ? -5.531 5.578 2.062 1 93.94 37 GLY B C 1
ATOM 1269 O O . GLY B 1 37 ? -5.133 4.988 1.056 1 93.94 37 GLY B O 1
ATOM 1270 N N . ARG B 1 38 ? -6.762 5.664 2.508 1 94.31 38 ARG B N 1
ATOM 1271 C CA . ARG B 1 38 ? -7.801 5.082 1.664 1 94.31 38 ARG B CA 1
ATOM 1272 C C . ARG B 1 38 ? -9.172 5.633 2.025 1 94.31 38 ARG B C 1
ATOM 1274 O O . ARG B 1 38 ? -9.328 6.324 3.035 1 94.31 38 ARG B O 1
ATOM 1281 N N . ALA B 1 39 ? -10.102 5.324 1.113 1 93.19 39 ALA B N 1
ATOM 1282 C CA . ALA B 1 39 ? -11.508 5.586 1.438 1 93.19 39 ALA B CA 1
ATOM 1283 C C . ALA B 1 39 ? -11.961 4.738 2.621 1 93.19 39 ALA B C 1
ATOM 1285 O O . ALA B 1 39 ? -11.594 3.568 2.732 1 93.19 39 ALA B O 1
ATOM 1286 N N . VAL B 1 40 ? -12.82 5.34 3.432 1 94.12 40 VAL B N 1
ATOM 1287 C CA . VAL B 1 40 ? -13.344 4.641 4.598 1 94.12 40 VAL B CA 1
ATOM 1288 C C . VAL B 1 40 ? -14.602 3.871 4.215 1 94.12 40 VAL B C 1
ATOM 1290 O O . VAL B 1 40 ? -15.586 4.465 3.756 1 94.12 40 VAL B O 1
ATOM 1293 N N . GLY B 1 41 ? -14.555 2.59 4.395 1 88.06 41 GLY B N 1
ATOM 1294 C CA . GLY B 1 41 ? -15.727 1.782 4.109 1 88.06 41 GLY B CA 1
ATOM 1295 C C . GLY B 1 41 ? -16.891 2.062 5.047 1 88.06 41 GLY B C 1
ATOM 1296 O O . GLY B 1 41 ? -16.688 2.592 6.145 1 88.06 41 GLY B O 1
ATOM 1297 N N . ALA B 1 42 ? -18.016 1.643 4.652 1 84.38 42 ALA B N 1
ATOM 1298 C CA . ALA B 1 42 ? -19.25 1.919 5.383 1 84.38 42 ALA B CA 1
ATOM 1299 C C . ALA B 1 42 ? -19.188 1.35 6.797 1 84.38 42 ALA B C 1
ATOM 1301 O O . ALA B 1 42 ? -19.719 1.946 7.734 1 84.38 42 ALA B O 1
ATOM 1302 N N . ASP B 1 43 ? -18.422 0.27 7.008 1 84.31 43 ASP B N 1
ATOM 1303 C CA . ASP B 1 43 ? -18.406 -0.403 8.305 1 84.31 43 ASP B CA 1
ATOM 1304 C C . ASP B 1 43 ? -17.078 -0.161 9.016 1 84.31 43 ASP B C 1
ATOM 1306 O O . ASP B 1 43 ? -16.766 -0.822 10.016 1 84.31 43 ASP B O 1
ATOM 1310 N N . ASP B 1 44 ? -16.312 0.813 8.547 1 89.75 44 ASP B N 1
ATOM 1311 C CA . ASP B 1 44 ? -14.984 1.051 9.094 1 89.75 44 ASP B CA 1
ATOM 1312 C C . ASP B 1 44 ? -14.898 2.426 9.75 1 89.75 44 ASP B C 1
ATOM 1314 O O . ASP B 1 44 ? -15.555 3.373 9.312 1 89.75 44 ASP B O 1
ATOM 1318 N N . THR B 1 45 ? -14.141 2.467 10.867 1 93.31 45 THR B N 1
ATOM 1319 C CA . THR B 1 45 ? -13.703 3.775 11.344 1 93.31 45 THR B CA 1
ATOM 1320 C C . THR B 1 45 ? -12.516 4.277 10.516 1 93.31 45 THR B C 1
ATOM 1322 O O . THR B 1 45 ? -11.852 3.49 9.836 1 93.31 45 THR B O 1
ATOM 1325 N N . PRO B 1 46 ? -12.266 5.562 10.57 1 95.31 46 PRO B N 1
ATOM 1326 C CA . PRO B 1 46 ? -11.07 6.062 9.883 1 95.31 46 PRO B CA 1
ATOM 1327 C C . PRO B 1 46 ? -9.789 5.402 10.375 1 95.31 46 PRO B C 1
ATOM 1329 O O . PRO B 1 46 ? -8.875 5.137 9.586 1 95.31 46 PRO B O 1
ATOM 1332 N N . GLU B 1 47 ? -9.758 5.141 11.641 1 93.69 47 GLU B N 1
ATOM 1333 C CA . GLU B 1 47 ? -8.586 4.473 12.211 1 93.69 47 GLU B CA 1
ATOM 1334 C C . GLU B 1 47 ? -8.43 3.064 11.641 1 93.69 47 GLU B C 1
ATOM 1336 O O . GLU B 1 47 ? -7.324 2.654 11.289 1 93.69 47 GLU B O 1
ATOM 1341 N N . ASP B 1 48 ? -9.539 2.359 11.508 1 91.56 48 ASP B N 1
ATOM 1342 C CA . ASP B 1 48 ? -9.516 1.037 10.891 1 91.56 48 ASP B CA 1
ATOM 1343 C C . ASP B 1 48 ? -8.961 1.103 9.477 1 91.56 48 ASP B C 1
ATOM 1345 O O . ASP B 1 48 ? -8.172 0.246 9.07 1 91.56 48 ASP B O 1
ATOM 1349 N N . ALA B 1 49 ? -9.414 2.082 8.742 1 93.44 49 ALA B N 1
ATOM 1350 C CA . ALA B 1 49 ? -9.047 2.229 7.336 1 93.44 49 ALA B CA 1
ATOM 1351 C C . ALA B 1 49 ? -7.539 2.396 7.176 1 93.44 49 ALA B C 1
ATOM 1353 O O . ALA B 1 49 ? -6.914 1.712 6.363 1 93.44 49 ALA B O 1
ATOM 1354 N N . VAL B 1 50 ? -6.883 3.225 7.992 1 93.62 50 VAL B N 1
ATOM 1355 C CA . VAL B 1 50 ? -5.453 3.467 7.828 1 93.62 50 VAL B CA 1
ATOM 1356 C C . VAL B 1 50 ? -4.664 2.264 8.336 1 93.62 50 VAL B C 1
ATOM 1358 O O . VAL B 1 50 ? -3.643 1.893 7.75 1 93.62 50 VAL B O 1
ATOM 1361 N N . THR B 1 51 ? -5.113 1.649 9.422 1 89.62 51 THR B N 1
ATOM 1362 C CA . THR B 1 51 ? -4.422 0.481 9.953 1 89.62 51 THR B CA 1
ATOM 1363 C C . THR B 1 51 ? -4.426 -0.659 8.945 1 89.62 51 THR B C 1
ATOM 1365 O O . THR B 1 51 ? -3.387 -1.271 8.688 1 89.62 51 THR B O 1
ATOM 1368 N N . ALA B 1 52 ? -5.566 -0.861 8.352 1 90.06 52 ALA B N 1
ATOM 1369 C CA . ALA B 1 52 ? -5.684 -1.927 7.363 1 90.06 52 ALA B CA 1
ATOM 1370 C C . ALA B 1 52 ? -4.828 -1.629 6.133 1 90.06 52 ALA B C 1
ATOM 1372 O O . ALA B 1 52 ? -4.25 -2.541 5.539 1 90.06 52 ALA B O 1
ATOM 1373 N N . THR B 1 53 ? -4.773 -0.413 5.719 1 90.19 53 THR B N 1
ATOM 1374 C CA . THR B 1 53 ? -4.004 -0.03 4.543 1 90.19 53 THR B CA 1
ATOM 1375 C C . THR B 1 53 ? -2.535 -0.403 4.711 1 90.19 53 THR B C 1
ATOM 1377 O O . THR B 1 53 ? -1.934 -1 3.814 1 90.19 53 THR B O 1
ATOM 1380 N N . PHE B 1 54 ? -1.943 -0.178 5.84 1 85.94 54 PHE B N 1
ATOM 1381 C CA . PHE B 1 54 ? -0.53 -0.449 6.078 1 85.94 54 PHE B CA 1
ATOM 1382 C C . PHE B 1 54 ? -0.288 -1.943 6.254 1 85.94 54 PHE B C 1
ATOM 1384 O O . PHE B 1 54 ? 0.727 -2.471 5.793 1 85.94 54 PHE B O 1
ATOM 1391 N N . GLU B 1 55 ? -1.206 -2.531 6.887 1 84 55 GLU B N 1
ATOM 1392 C CA . GLU B 1 55 ? -1.083 -3.979 7.012 1 84 55 GLU B CA 1
ATOM 1393 C C . GLU B 1 55 ? -1.189 -4.664 5.652 1 84 55 GLU B C 1
ATOM 1395 O O . GLU B 1 55 ? -0.389 -5.543 5.332 1 84 55 GLU B O 1
ATOM 1400 N N . ASP B 1 56 ? -2.152 -4.266 4.875 1 87.62 56 ASP B N 1
ATOM 1401 C CA . ASP B 1 56 ? -2.453 -4.883 3.588 1 87.62 56 ASP B CA 1
ATOM 1402 C C . ASP B 1 56 ? -1.281 -4.738 2.621 1 87.62 56 ASP B C 1
ATOM 1404 O O . ASP B 1 56 ? -0.985 -5.66 1.854 1 87.62 56 ASP B O 1
ATOM 1408 N N . MET B 1 57 ? -0.651 -3.617 2.699 1 80.31 57 MET B N 1
ATOM 1409 C CA . MET B 1 57 ? 0.357 -3.338 1.683 1 80.31 57 MET B CA 1
ATOM 1410 C C . MET B 1 57 ? 1.763 -3.529 2.242 1 80.31 57 MET B C 1
ATOM 1412 O O . MET B 1 57 ? 2.682 -3.902 1.511 1 80.31 57 MET B O 1
ATOM 1416 N N . LEU B 1 58 ? 1.906 -3.318 3.539 1 78.62 58 LEU B N 1
ATOM 1417 C CA . LEU B 1 58 ? 3.271 -3.328 4.055 1 78.62 58 LEU B CA 1
ATOM 1418 C C . LEU B 1 58 ? 3.426 -4.363 5.164 1 78.62 58 LEU B C 1
ATOM 1420 O O . LEU B 1 58 ? 4.531 -4.574 5.672 1 78.62 58 LEU B O 1
ATOM 1424 N N . GLY B 1 59 ? 2.373 -4.965 5.539 1 78.19 59 GLY B N 1
ATOM 1425 C CA . GLY B 1 59 ? 2.443 -5.93 6.621 1 78.19 59 GLY B CA 1
ATOM 1426 C C . GLY B 1 59 ? 2.76 -5.297 7.965 1 78.19 59 GLY B C 1
ATOM 1427 O O . GLY B 1 59 ? 3.264 -5.965 8.867 1 78.19 59 GLY B O 1
ATOM 1428 N N . VAL B 1 60 ? 2.551 -3.996 7.988 1 75.38 60 VAL B N 1
ATOM 1429 C CA . VAL B 1 60 ? 2.924 -3.271 9.195 1 75.38 60 VAL B CA 1
ATOM 1430 C C . VAL B 1 60 ? 1.683 -3.023 10.055 1 75.3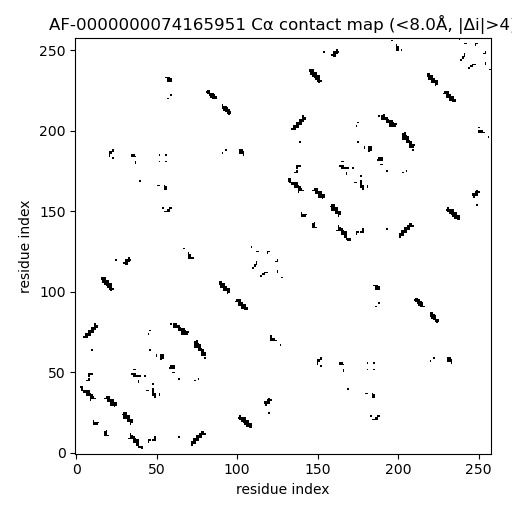8 60 VAL B C 1
ATOM 1432 O O . VAL B 1 60 ? 0.659 -2.555 9.555 1 75.38 60 VAL B O 1
ATOM 1435 N N . ALA B 1 61 ? 1.879 -3.43 11.297 1 72.12 61 ALA B N 1
ATOM 1436 C CA . ALA B 1 61 ? 0.862 -3.053 12.273 1 72.12 61 ALA B CA 1
ATOM 1437 C C . ALA B 1 61 ? 1.214 -1.73 12.945 1 72.12 61 ALA B C 1
ATOM 1439 O O . ALA B 1 61 ? 2.242 -1.623 13.625 1 72.12 61 ALA B O 1
ATOM 1440 N N . LEU B 1 62 ? 0.432 -0.688 12.656 1 73.81 62 LEU B N 1
ATOM 1441 C CA . LEU B 1 62 ? 0.666 0.594 13.312 1 73.81 62 LEU B CA 1
ATOM 1442 C C . LEU B 1 62 ? 0.392 0.495 14.812 1 73.81 62 LEU B C 1
ATOM 1444 O O . LEU B 1 62 ? -0.657 -0.004 15.219 1 73.81 62 LEU B O 1
ATOM 1448 N N . GLU B 1 63 ? 1.465 0.731 15.625 1 67.88 63 GLU B N 1
ATOM 1449 C CA . GLU B 1 63 ? 1.353 0.583 17.062 1 67.88 63 GLU B CA 1
ATOM 1450 C C . GLU B 1 63 ? 0.391 1.613 17.656 1 67.88 63 GLU B C 1
ATOM 1452 O O . GLU B 1 63 ? -0.366 1.309 18.578 1 67.88 63 GLU B O 1
ATOM 1457 N N . TRP B 1 64 ? 0.509 2.857 17.219 1 76.31 64 TRP B N 1
ATOM 1458 C CA . TRP B 1 64 ? -0.396 3.918 17.641 1 76.31 64 TRP B CA 1
ATOM 1459 C C . TRP B 1 64 ? -0.69 4.883 16.5 1 76.31 64 TRP B C 1
ATOM 1461 O O . TRP B 1 64 ? 0.134 5.055 15.602 1 76.31 64 TRP B O 1
ATOM 1471 N N . VAL B 1 65 ? -1.912 5.273 16.406 1 86.69 65 VAL B N 1
ATOM 1472 C CA . VAL B 1 65 ? -2.295 6.348 15.508 1 86.69 65 VAL B CA 1
ATOM 1473 C C . VAL B 1 65 ? -2.975 7.469 16.297 1 86.69 65 VAL B C 1
ATOM 1475 O O . VAL B 1 65 ? -3.76 7.207 17.203 1 86.69 65 VAL B O 1
ATOM 1478 N N . ALA B 1 66 ? -2.508 8.711 16.078 1 91.88 66 ALA B N 1
ATOM 1479 C CA . ALA B 1 66 ? -3.102 9.883 16.703 1 91.88 66 ALA B CA 1
ATOM 1480 C C . ALA B 1 66 ? -3.711 10.812 15.664 1 91.88 66 ALA B C 1
ATOM 1482 O O . ALA B 1 66 ? -3.08 11.125 14.648 1 91.88 66 ALA B O 1
ATOM 1483 N N . PRO B 1 67 ? -4.906 11.312 15.969 1 94 67 PRO B N 1
ATOM 1484 C CA . PRO B 1 67 ? -5.523 12.203 14.984 1 94 67 PRO B CA 1
ATOM 1485 C C . PRO B 1 67 ? -4.848 13.57 14.922 1 94 67 PRO B C 1
ATOM 1487 O O . PRO B 1 67 ? -4.457 14.117 15.953 1 94 67 PRO B O 1
ATOM 1490 N N . ILE B 1 68 ? -4.559 14.031 13.766 1 95.06 68 ILE B N 1
ATOM 1491 C CA . ILE B 1 68 ? -4.078 15.383 13.516 1 95.06 68 ILE B CA 1
ATOM 1492 C C . ILE B 1 68 ? -5.266 16.312 13.273 1 95.06 68 ILE B C 1
ATOM 1494 O O . ILE B 1 68 ? -5.297 17.438 13.789 1 95.06 68 ILE B O 1
ATOM 1498 N N . GLY B 1 69 ? -6.246 15.875 12.391 1 96.44 69 GLY B N 1
ATOM 1499 C CA . GLY B 1 69 ? -7.406 16.672 12.031 1 96.44 69 GLY B CA 1
ATOM 1500 C C . GLY B 1 69 ? -8.125 16.172 10.797 1 96.44 69 GLY B C 1
ATOM 1501 O O . GLY B 1 69 ? -7.754 15.141 10.234 1 96.44 69 GLY B O 1
ATOM 1502 N N . SER B 1 70 ? -9.242 16.844 10.594 1 96.94 70 SER B N 1
ATOM 1503 C CA . SER B 1 70 ? -10.016 16.562 9.383 1 96.94 70 SER B CA 1
ATOM 1504 C C . SER B 1 70 ? -9.891 17.719 8.383 1 96.94 70 SER B C 1
ATOM 1506 O O . SER B 1 70 ? -10.102 18.875 8.742 1 96.94 70 SER B O 1
ATOM 1508 N N . PHE B 1 71 ? -9.445 17.344 7.164 1 96.56 71 PHE B N 1
ATOM 1509 C CA . PHE B 1 71 ? -9.195 18.328 6.113 1 96.56 71 PHE B CA 1
ATOM 1510 C C . PHE B 1 71 ? -9.875 17.906 4.812 1 96.56 71 PHE B C 1
ATOM 1512 O O . PHE B 1 71 ? -9.562 16.859 4.254 1 96.56 71 PHE B O 1
ATOM 1519 N N . ASP B 1 72 ? -10.773 18.75 4.332 1 93.69 72 ASP B N 1
ATOM 1520 C CA . ASP B 1 72 ? -11.398 18.547 3.027 1 93.69 72 ASP B CA 1
ATOM 1521 C C . ASP B 1 72 ? -11.867 17.109 2.857 1 93.69 72 ASP B C 1
ATOM 1523 O O . ASP B 1 72 ? -11.484 16.438 1.896 1 93.69 72 ASP B O 1
ATOM 1527 N N . GLY B 1 73 ? -12.555 16.531 3.797 1 94.62 73 GLY B N 1
ATOM 1528 C CA . GLY B 1 73 ? -13.18 15.219 3.729 1 94.62 73 GLY B CA 1
ATOM 1529 C C . GLY B 1 73 ? -12.234 14.086 4.082 1 94.62 73 GLY B C 1
ATOM 1530 O O . GLY B 1 73 ? -12.594 12.914 3.975 1 94.62 73 GLY B O 1
ATOM 1531 N N . THR B 1 74 ? -11.008 14.398 4.477 1 96.94 74 THR B N 1
ATOM 1532 C CA . THR B 1 74 ? -10.016 13.383 4.84 1 96.94 74 THR B CA 1
ATOM 1533 C C . THR B 1 74 ? -9.656 13.492 6.316 1 96.94 74 THR B C 1
ATOM 1535 O O . THR B 1 74 ? -9.281 14.562 6.797 1 96.94 74 THR B O 1
ATOM 1538 N N . VAL B 1 75 ? -9.844 12.422 7.023 1 97.56 75 VAL B N 1
ATOM 1539 C CA . VAL B 1 75 ? -9.328 12.344 8.391 1 97.56 75 VAL B CA 1
ATOM 1540 C C . VAL B 1 75 ? -7.863 11.914 8.367 1 97.56 75 VAL B C 1
ATOM 1542 O O . VAL B 1 75 ? -7.523 10.852 7.848 1 97.56 75 VAL B O 1
ATOM 1545 N N . VAL B 1 76 ? -7 12.766 8.945 1 97.5 76 VAL B N 1
ATOM 1546 C CA . VAL B 1 76 ? -5.566 12.5 8.883 1 97.5 76 VAL B CA 1
ATOM 1547 C C . VAL B 1 76 ? -5.047 12.117 10.266 1 97.5 76 VAL B C 1
ATOM 1549 O O . VAL B 1 76 ? -5.352 12.789 11.258 1 97.5 76 VAL B O 1
ATOM 1552 N N . PHE B 1 77 ? -4.316 11.055 10.273 1 96.25 77 PHE B N 1
ATOM 1553 C CA . PHE B 1 77 ? -3.639 10.57 11.477 1 96.25 77 PHE B CA 1
ATOM 1554 C C . PHE B 1 77 ? -2.129 10.711 11.336 1 96.25 77 PHE B C 1
ATOM 1556 O O . PHE B 1 77 ? -1.616 10.898 10.234 1 96.25 77 PHE B O 1
ATOM 1563 N N . GLU B 1 78 ? -1.489 10.695 12.445 1 92.94 78 GLU B N 1
ATOM 1564 C CA . GLU B 1 78 ? -0.044 10.492 12.5 1 92.94 78 GLU B CA 1
ATOM 1565 C C . GLU B 1 78 ? 0.306 9.18 13.188 1 92.94 78 GLU B C 1
ATOM 1567 O O . GLU B 1 78 ? -0.359 8.773 14.141 1 92.94 78 GLU B O 1
ATOM 1572 N N . ALA B 1 79 ? 1.257 8.539 12.562 1 84.88 79 ALA B N 1
ATOM 1573 C CA . ALA B 1 79 ? 1.71 7.289 13.156 1 84.88 79 ALA B CA 1
ATOM 1574 C C . ALA B 1 79 ? 3.234 7.227 13.211 1 84.88 79 ALA B C 1
ATOM 1576 O O . ALA B 1 79 ? 3.916 7.961 12.492 1 84.88 79 ALA B O 1
ATOM 1577 N N . ASP B 1 80 ? 3.73 6.508 14.242 1 73.25 80 ASP B N 1
ATOM 1578 C CA . ASP B 1 80 ? 5.141 6.141 14.32 1 73.25 80 ASP B CA 1
ATOM 1579 C C . ASP B 1 80 ? 5.359 4.695 13.875 1 73.25 80 ASP B C 1
ATOM 1581 O O . ASP B 1 80 ? 4.715 3.781 14.391 1 73.25 80 ASP B O 1
ATOM 1585 N N . LEU B 1 81 ? 6.039 4.562 12.688 1 64.44 81 LEU B N 1
ATOM 1586 C CA . LEU B 1 81 ? 6.301 3.213 12.203 1 64.44 81 LEU B CA 1
ATOM 1587 C C . LEU B 1 81 ? 7.348 2.52 13.07 1 64.44 81 LEU B C 1
ATOM 1589 O O . LEU B 1 81 ? 7.539 1.306 12.969 1 64.44 81 LEU B O 1
ATOM 1593 N N . GLY B 1 82 ? 7.684 3.291 14.211 1 57.44 82 GLY B N 1
ATOM 1594 C CA . GLY B 1 82 ? 8.766 2.803 15.047 1 57.44 82 GLY B CA 1
ATOM 1595 C C . GLY B 1 82 ? 10.125 2.889 14.375 1 57.44 82 GLY B C 1
ATOM 1596 O O . GLY B 1 82 ? 10.258 3.502 13.32 1 57.44 82 GLY B O 1
ATOM 1597 N N . ALA B 1 83 ? 11.258 2.547 15.062 1 47.81 83 ALA B N 1
ATOM 1598 C CA . ALA B 1 83 ? 12.656 2.674 14.664 1 47.81 83 ALA B CA 1
ATOM 1599 C C . ALA B 1 83 ? 12.914 1.964 13.336 1 47.81 83 ALA B C 1
ATOM 1601 O O . ALA B 1 83 ? 13.992 2.096 12.75 1 47.81 83 ALA B O 1
ATOM 1602 N N . VAL B 1 84 ? 12.039 1.224 12.922 1 45.81 84 VAL B N 1
ATOM 1603 C CA . VAL B 1 84 ? 12.469 0.126 12.062 1 45.81 84 VAL B CA 1
ATOM 1604 C C . VAL B 1 84 ? 12.211 0.479 10.594 1 45.81 84 VAL B C 1
ATOM 1606 O O . VAL B 1 84 ? 11.125 0.208 10.07 1 45.81 84 VAL B O 1
ATOM 1609 N N . TRP B 1 85 ? 12.289 1.807 10.281 1 47.56 85 TRP B N 1
ATOM 1610 C CA . TRP B 1 85 ? 12.062 1.812 8.836 1 47.56 85 TRP B CA 1
ATOM 1611 C C . TRP B 1 85 ? 13.305 1.33 8.094 1 47.56 85 TRP B C 1
ATOM 1613 O O . TRP B 1 85 ? 14.359 1.965 8.156 1 47.56 85 TRP B O 1
ATOM 1623 N N . PRO B 1 86 ? 13.539 0.031 8.094 1 45.09 86 PRO B N 1
ATOM 1624 C CA . PRO B 1 86 ? 14.734 -0.312 7.316 1 45.09 86 PRO B CA 1
ATOM 1625 C C . PRO B 1 86 ? 14.75 0.349 5.938 1 45.09 86 PRO B C 1
ATOM 1627 O O . PRO B 1 86 ? 15.391 -0.159 5.016 1 45.09 86 PRO B O 1
ATOM 1630 N N . TYR B 1 87 ? 13.758 1.22 5.637 1 44.53 87 TYR B N 1
ATOM 1631 C CA . TYR B 1 87 ? 13.688 1.501 4.207 1 44.53 87 TYR B CA 1
ATOM 1632 C C . TYR B 1 87 ? 15.062 1.867 3.66 1 44.53 87 TYR B C 1
ATOM 1634 O O . TYR B 1 87 ? 15.867 2.488 4.355 1 44.53 87 TYR B O 1
ATOM 1642 N N . THR B 1 88 ? 15.414 1.049 2.811 1 47.81 88 THR B N 1
ATOM 1643 C CA . THR B 1 88 ? 16.375 1.814 2.02 1 47.81 88 THR B CA 1
ATOM 1644 C C . THR B 1 88 ? 15.859 3.232 1.779 1 47.81 88 THR B C 1
ATOM 1646 O O . THR B 1 88 ? 14.664 3.496 1.898 1 47.81 88 THR B O 1
ATOM 1649 N N . GLU B 1 89 ? 16.766 4.266 1.588 1 47.5 89 GLU B N 1
ATOM 1650 C CA . GLU B 1 89 ? 16.797 5.723 1.609 1 47.5 89 GLU B CA 1
ATOM 1651 C C . GLU B 1 89 ? 15.617 6.32 0.846 1 47.5 89 GLU B C 1
ATOM 1653 O O . GLU B 1 89 ? 15.023 7.309 1.281 1 47.5 89 GLU B O 1
ATOM 1658 N N . GLU B 1 90 ? 15.297 5.902 -0.406 1 50.66 90 GLU B N 1
ATOM 1659 C CA . GLU B 1 90 ? 14.695 6.953 -1.224 1 50.66 90 GLU B CA 1
ATOM 1660 C C . GLU B 1 90 ? 13.242 6.633 -1.55 1 50.66 90 GLU B C 1
ATOM 1662 O O . GLU B 1 90 ? 12.539 7.445 -2.16 1 50.66 90 GLU B O 1
ATOM 1667 N N . GLY B 1 91 ? 12.469 5.734 -0.916 1 55.75 91 GLY B N 1
ATOM 1668 C CA . GLY B 1 91 ? 11.086 5.512 -1.312 1 55.75 91 GLY B CA 1
ATOM 1669 C C . GLY B 1 91 ? 10.945 4.555 -2.48 1 55.75 91 GLY B C 1
ATOM 1670 O O . GLY B 1 91 ? 11.859 3.779 -2.768 1 55.75 91 GLY B O 1
ATOM 1671 N N . PHE B 1 92 ? 9.539 4.391 -2.906 1 55.78 92 PHE B N 1
ATOM 1672 C CA . PHE B 1 92 ? 9.164 3.576 -4.055 1 55.78 92 PHE B CA 1
ATOM 1673 C C . PHE B 1 92 ? 8.844 4.453 -5.262 1 55.78 92 PHE B C 1
ATOM 1675 O O . PHE B 1 92 ? 8.148 5.461 -5.133 1 55.78 92 PHE B O 1
ATOM 1682 N N . THR B 1 93 ? 9.812 4.309 -6.297 1 55.66 93 THR B N 1
ATOM 1683 C CA . THR B 1 93 ? 9.453 5.023 -7.516 1 55.66 93 THR B CA 1
ATOM 1684 C C . THR B 1 93 ? 9.031 4.047 -8.609 1 55.66 93 THR B C 1
ATOM 1686 O O . THR B 1 93 ? 9.688 3.021 -8.82 1 55.66 93 THR B O 1
ATOM 1689 N N . VAL B 1 94 ? 7.777 4.102 -8.984 1 55.03 94 VAL B N 1
ATOM 1690 C CA . VAL B 1 94 ? 7.301 3.361 -10.148 1 55.03 94 VAL B CA 1
ATOM 1691 C C . VAL B 1 94 ? 7.289 4.277 -11.367 1 55.03 94 VAL B C 1
ATOM 1693 O O . VAL B 1 94 ? 6.727 5.371 -11.328 1 55.03 94 VAL B O 1
ATOM 1696 N N . TYR B 1 95 ? 8.211 3.912 -12.344 1 52.94 95 TYR B N 1
ATOM 1697 C CA . TYR B 1 95 ? 8.305 4.695 -13.57 1 52.94 95 TYR B CA 1
ATOM 1698 C C . TYR B 1 95 ? 7.5 4.047 -14.688 1 52.94 95 TYR B C 1
ATOM 1700 O O . TYR B 1 95 ? 7.617 2.844 -14.93 1 52.94 95 TYR B O 1
ATOM 1708 N N . ASP B 1 96 ? 6.469 4.812 -15.18 1 51.44 96 ASP B N 1
ATOM 1709 C CA . ASP B 1 96 ? 5.77 4.426 -16.406 1 51.44 96 ASP B CA 1
ATOM 1710 C C . ASP B 1 96 ? 6.496 4.953 -17.641 1 51.44 96 ASP B C 1
ATOM 1712 O O . ASP B 1 96 ? 6.48 6.156 -17.906 1 51.44 96 ASP B O 1
ATOM 1716 N N . PRO B 1 97 ? 7.234 4.074 -18.25 1 52.81 97 PRO B N 1
ATOM 1717 C CA . PRO B 1 97 ? 8 4.586 -19.391 1 52.81 97 PRO B CA 1
ATOM 1718 C C . PRO B 1 97 ? 7.117 5.164 -20.5 1 52.81 97 PRO B C 1
ATOM 1720 O O . PRO B 1 97 ? 7.582 5.965 -21.312 1 52.81 97 PRO B O 1
ATOM 1723 N N . ASP B 1 98 ? 5.926 4.621 -20.531 1 53.16 98 ASP B N 1
ATOM 1724 C CA . ASP B 1 98 ? 5.055 5.09 -21.594 1 53.16 98 ASP B CA 1
ATOM 1725 C C . ASP B 1 98 ? 4.594 6.523 -21.344 1 53.16 98 ASP B C 1
ATOM 1727 O O . ASP B 1 98 ? 4.508 7.324 -22.281 1 53.16 98 ASP B O 1
ATOM 1731 N N . THR B 1 99 ? 4.344 6.719 -20.156 1 55.12 99 THR B N 1
ATOM 1732 C CA . THR B 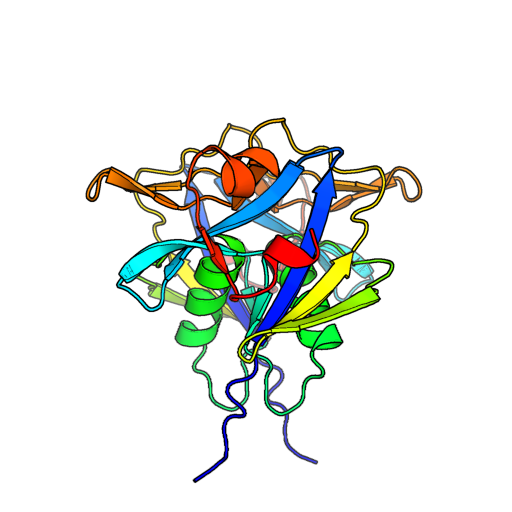1 99 ? 3.842 8.055 -19.828 1 55.12 99 THR B CA 1
ATOM 1733 C C . THR B 1 99 ? 4.953 8.93 -19.266 1 55.12 99 THR B C 1
ATOM 1735 O O . THR B 1 99 ? 4.828 10.156 -19.234 1 55.12 99 THR B O 1
ATOM 1738 N N . GLY B 1 100 ? 5.93 8.32 -18.922 1 55.09 100 GLY B N 1
ATOM 1739 C CA . GLY B 1 100 ? 6.996 9.039 -18.25 1 55.09 100 GLY B CA 1
ATOM 1740 C C . GLY B 1 100 ? 6.672 9.367 -16.797 1 55.09 100 GLY B C 1
ATOM 1741 O O . GLY B 1 100 ? 7.473 10 -16.109 1 55.09 100 GLY B O 1
ATOM 1742 N N . ASP B 1 101 ? 5.496 8.984 -16.422 1 52.38 101 ASP B N 1
ATOM 1743 C CA . ASP B 1 101 ? 5.035 9.359 -15.078 1 52.38 101 ASP B CA 1
ATOM 1744 C C . ASP B 1 101 ? 5.641 8.438 -14.023 1 52.38 101 ASP B C 1
ATOM 1746 O O . ASP B 1 101 ? 5.824 7.242 -14.258 1 52.38 101 ASP B O 1
ATOM 1750 N N . THR B 1 102 ? 6.336 9.055 -13.07 1 52.72 102 THR B N 1
ATOM 1751 C CA . THR B 1 102 ? 6.793 8.289 -11.914 1 52.72 102 THR B CA 1
ATOM 1752 C C . THR B 1 102 ? 5.766 8.352 -10.789 1 52.72 102 THR B C 1
ATOM 1754 O O . THR B 1 102 ? 5.234 9.414 -10.477 1 52.72 102 THR B O 1
ATOM 1757 N N . THR B 1 103 ? 4.996 7.207 -10.516 1 57.09 103 THR B N 1
ATOM 1758 C CA . THR B 1 103 ? 4.164 7.113 -9.32 1 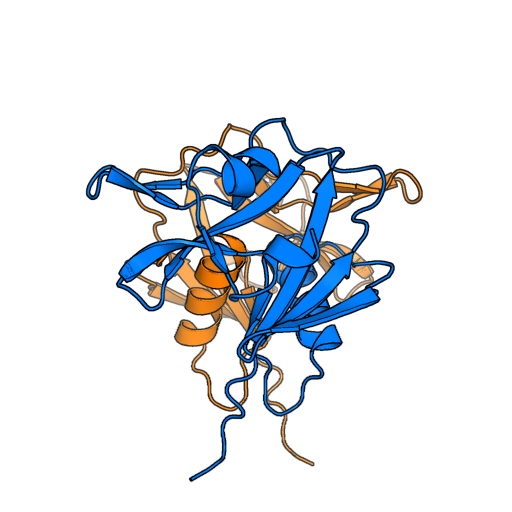57.09 103 THR B CA 1
ATOM 1759 C C . THR B 1 103 ? 4.938 6.48 -8.172 1 57.09 103 THR B C 1
ATOM 1761 O O . THR B 1 103 ? 5.617 5.469 -8.352 1 57.09 103 THR B O 1
ATOM 1764 N N . ARG B 1 104 ? 4.977 7.32 -6.984 1 64.75 104 ARG B N 1
ATOM 1765 C CA . ARG B 1 104 ? 5.973 6.938 -5.992 1 64.75 104 ARG B CA 1
ATOM 1766 C C . ARG B 1 104 ? 5.414 7.059 -4.578 1 64.75 104 ARG B C 1
ATOM 1768 O O . ARG B 1 104 ? 4.555 7.902 -4.312 1 64.75 104 ARG B O 1
ATOM 1775 N N . LEU B 1 105 ? 5.555 5.945 -3.922 1 75.94 105 LEU B N 1
ATOM 1776 C CA . LEU B 1 105 ? 5.688 6.172 -2.486 1 75.94 105 LEU B CA 1
ATOM 1777 C C . LEU B 1 105 ? 7.074 6.703 -2.146 1 75.94 105 LEU B C 1
ATOM 1779 O O . LEU B 1 105 ? 8.078 6.047 -2.432 1 75.94 105 LEU B O 1
ATOM 1783 N N . ALA B 1 106 ? 7.16 7.977 -1.646 1 78.06 106 ALA B N 1
ATOM 1784 C CA . ALA B 1 106 ? 8.461 8.625 -1.483 1 78.06 106 ALA B CA 1
ATOM 1785 C C . ALA B 1 106 ? 8.523 9.391 -0.167 1 78.06 106 ALA B C 1
ATOM 1787 O O . ALA B 1 106 ? 7.492 9.781 0.389 1 78.06 106 ALA B O 1
ATOM 1788 N N . TRP B 1 107 ? 9.781 9.484 0.231 1 82.38 107 TRP B N 1
ATOM 1789 C CA . TRP B 1 107 ? 10.055 10.422 1.314 1 82.38 107 TRP B CA 1
ATOM 1790 C C . TRP B 1 107 ? 10.359 11.812 0.766 1 82.38 107 TRP B C 1
ATOM 1792 O O . TRP B 1 107 ? 11.305 11.992 -0.002 1 82.38 107 TRP B O 1
ATOM 1802 N N . LEU B 1 108 ? 9.5 12.812 1.087 1 86.5 108 LEU B N 1
ATOM 1803 C CA . LEU B 1 108 ? 9.75 14.188 0.682 1 86.5 108 LEU B CA 1
ATOM 1804 C C . LEU B 1 108 ? 9.953 15.086 1.899 1 86.5 108 LEU B C 1
ATOM 1806 O O . LEU B 1 108 ? 9.258 14.938 2.908 1 86.5 108 LEU B O 1
ATOM 1810 N N . HIS B 1 109 ? 10.875 16 1.735 1 89.69 109 HIS B N 1
ATOM 1811 C CA . HIS B 1 109 ? 11.117 16.969 2.803 1 89.69 109 HIS B CA 1
ATOM 1812 C C . HIS B 1 109 ? 9.953 17.953 2.928 1 89.69 109 HIS B C 1
ATOM 1814 O O . HIS B 1 109 ? 9.383 18.375 1.919 1 89.69 109 HIS B O 1
ATOM 1820 N N . ARG B 1 110 ? 9.703 18.344 4.184 1 92.56 110 ARG B N 1
ATOM 1821 C CA . ARG B 1 110 ? 8.609 19.281 4.402 1 92.56 110 ARG B CA 1
ATOM 1822 C C . ARG B 1 110 ? 8.82 20.562 3.611 1 92.56 110 ARG B C 1
ATOM 1824 O O . ARG B 1 110 ? 7.863 21.172 3.137 1 92.56 110 ARG B O 1
ATOM 1831 N N . ASP B 1 111 ? 10.062 20.969 3.363 1 93.38 111 ASP B N 1
ATOM 1832 C CA . ASP B 1 111 ? 10.383 22.203 2.652 1 93.38 111 ASP B CA 1
ATOM 1833 C C . ASP B 1 111 ? 10.023 22.094 1.172 1 93.38 111 ASP B C 1
ATOM 1835 O O . ASP B 1 111 ? 9.867 23.109 0.488 1 93.38 111 ASP B O 1
ATOM 1839 N N . ASP B 1 112 ? 9.922 20.938 0.696 1 93 112 ASP B N 1
ATOM 1840 C CA . ASP B 1 112 ? 9.469 20.766 -0.682 1 93 112 ASP B CA 1
ATOM 1841 C C . ASP B 1 112 ? 8.062 21.328 -0.875 1 93 112 ASP B C 1
ATOM 1843 O O . ASP B 1 112 ? 7.75 21.875 -1.937 1 93 112 ASP B O 1
ATOM 1847 N N . PHE B 1 113 ? 7.297 21.203 0.158 1 94.62 113 PHE B N 1
ATOM 1848 C CA . PHE B 1 113 ? 5.914 21.656 0.083 1 94.62 113 PHE B CA 1
ATOM 1849 C C . PHE B 1 113 ? 5.812 23.141 0.457 1 94.62 113 PHE B C 1
ATOM 1851 O O . PHE B 1 113 ? 4.922 23.844 -0.024 1 94.62 113 PHE B O 1
ATOM 1858 N N . ARG B 1 114 ? 6.668 23.562 1.28 1 92.88 114 ARG B N 1
ATOM 1859 C CA . ARG B 1 114 ? 6.59 24.938 1.779 1 92.88 114 ARG B CA 1
ATOM 1860 C C . ARG B 1 114 ? 7.328 25.906 0.855 1 92.88 114 ARG B C 1
ATOM 1862 O O . ARG B 1 114 ? 6.887 27.031 0.644 1 92.88 114 ARG B O 1
ATOM 1869 N N . LYS B 1 115 ? 8.477 25.391 0.287 1 93.5 115 LYS B N 1
ATOM 1870 C CA . LYS B 1 115 ? 9.398 26.312 -0.376 1 93.5 115 LYS B CA 1
ATOM 1871 C C . LYS B 1 115 ? 9.5 26.016 -1.868 1 93.5 115 LYS B C 1
ATOM 1873 O O . LYS B 1 115 ? 9.727 26.906 -2.678 1 93.5 115 LYS B O 1
ATOM 1878 N N . TYR B 1 116 ? 9.305 24.797 -2.26 1 91.75 116 TYR B N 1
ATOM 1879 C CA . TYR B 1 116 ? 9.695 24.438 -3.615 1 91.75 116 TYR B CA 1
ATOM 1880 C C . TYR B 1 116 ? 8.477 24.141 -4.477 1 91.75 116 TYR B C 1
ATOM 1882 O O . TYR B 1 116 ? 8.602 23.625 -5.594 1 91.75 116 TYR B O 1
ATOM 1890 N N . GLY B 1 117 ? 7.277 24.266 -4 1 90.38 117 GLY B N 1
ATOM 1891 C CA . GLY B 1 117 ? 6.086 24.344 -4.828 1 90.38 117 GLY B CA 1
ATOM 1892 C C . GLY B 1 117 ? 5.371 23 -4.961 1 90.38 117 GLY B C 1
ATOM 1893 O O . GLY B 1 117 ? 4.402 22.891 -5.715 1 90.38 117 GLY B O 1
ATOM 1894 N N . GLU B 1 118 ? 5.84 22.031 -4.27 1 92.81 118 GLU B N 1
ATOM 1895 C CA . GLU B 1 118 ? 5.078 20.781 -4.277 1 92.81 118 GLU B CA 1
ATOM 1896 C C . GLU B 1 118 ? 3.766 20.938 -3.512 1 92.81 118 GLU B C 1
ATOM 1898 O O . GLU B 1 118 ? 3.709 21.641 -2.502 1 92.81 118 GLU B O 1
ATOM 1903 N N . THR B 1 119 ? 2.74 20.266 -4.078 1 94.88 119 THR B N 1
ATOM 1904 C CA . THR B 1 119 ? 1.424 20.375 -3.459 1 94.88 119 THR B CA 1
ATOM 1905 C C . THR B 1 119 ? 1.1 19.125 -2.648 1 94.88 119 THR B C 1
ATOM 1907 O O . THR B 1 119 ? 1.231 18 -3.145 1 94.88 119 THR B O 1
ATOM 1910 N N . ILE B 1 120 ? 0.684 19.312 -1.432 1 95.5 120 ILE B N 1
ATOM 1911 C CA . ILE B 1 120 ? 0.256 18.203 -0.589 1 95.5 120 ILE B CA 1
ATOM 1912 C C . ILE B 1 120 ? -1.246 18.297 -0.332 1 95.5 120 ILE B C 1
ATOM 1914 O O . ILE B 1 120 ? -1.773 19.391 -0.097 1 95.5 120 ILE B O 1
ATOM 1918 N N . GLU B 1 121 ? -1.908 17.188 -0.544 1 95.44 121 GLU B N 1
ATOM 1919 C CA . GLU B 1 121 ? -3.322 17.062 -0.206 1 95.44 121 GLU B CA 1
ATOM 1920 C C . GLU B 1 121 ? -3.521 16.156 0.998 1 95.44 121 GLU B C 1
ATOM 1922 O O . GLU B 1 121 ? -2.711 15.258 1.243 1 95.44 121 GLU B O 1
ATOM 1927 N N . PRO B 1 122 ? -4.648 16.312 1.732 1 95.88 122 PRO B N 1
ATOM 1928 C CA . PRO B 1 122 ? -5.754 17.25 1.493 1 95.88 122 PRO B CA 1
ATOM 1929 C C . PRO B 1 122 ? -5.379 18.703 1.797 1 95.88 122 PRO B C 1
ATOM 1931 O O . PRO B 1 122 ? -4.434 18.953 2.549 1 95.88 122 PRO B O 1
ATOM 1934 N N . GLU B 1 123 ? -6.125 19.562 1.192 1 94.69 123 GLU B N 1
ATOM 1935 C CA . GLU B 1 123 ? -5.922 20.984 1.462 1 94.69 123 GLU B CA 1
ATOM 1936 C C . GLU B 1 123 ? -6.016 21.281 2.955 1 94.69 123 GLU B C 1
ATOM 1938 O O . GLU B 1 123 ? -6.902 20.766 3.641 1 94.69 123 GLU B O 1
ATOM 1943 N N . GLY B 1 124 ? -5.047 22.094 3.482 1 95.38 124 GLY B N 1
ATOM 1944 C CA . GLY B 1 124 ? -5.035 22.453 4.891 1 95.38 124 GLY B CA 1
ATOM 1945 C C . GLY B 1 124 ? -4.039 21.656 5.703 1 95.38 124 GLY B C 1
ATOM 1946 O O . GLY B 1 124 ? -3.646 22.062 6.797 1 95.38 124 GLY B O 1
ATOM 1947 N N . LEU B 1 125 ? -3.617 20.562 5.176 1 96.19 125 LEU B N 1
ATOM 1948 C CA . LEU B 1 125 ? -2.727 19.672 5.918 1 96.19 125 LEU B CA 1
ATOM 1949 C C . LEU B 1 125 ? -1.364 20.328 6.129 1 96.19 125 LEU B C 1
ATOM 1951 O O . LEU B 1 125 ? -0.769 20.203 7.203 1 96.19 125 LEU B O 1
ATOM 1955 N N . LEU B 1 126 ? -0.918 21.047 5.145 1 94.62 126 LEU B N 1
ATOM 1956 C CA . LEU B 1 126 ? 0.419 21.625 5.191 1 94.62 126 LEU B CA 1
ATOM 1957 C C . LEU B 1 126 ? 0.567 22.547 6.387 1 94.62 126 LEU B C 1
ATOM 1959 O O . LEU B 1 126 ? 1.63 22.609 7.008 1 94.62 126 LEU B O 1
ATOM 1963 N N . ALA B 1 127 ? -0.484 23.203 6.742 1 93.88 127 ALA B N 1
ATOM 1964 C CA . ALA B 1 127 ? -0.455 24.172 7.836 1 93.88 127 ALA B CA 1
ATOM 1965 C C . ALA B 1 127 ? -0.211 23.469 9.172 1 93.88 127 ALA B C 1
ATOM 1967 O O . ALA B 1 127 ? 0.227 24.109 10.141 1 93.88 127 ALA B O 1
ATOM 1968 N N . GLU B 1 128 ? -0.492 22.172 9.258 1 91.69 128 GLU B N 1
ATOM 1969 C CA . GLU B 1 128 ? -0.349 21.406 10.492 1 91.69 128 GLU B CA 1
ATOM 1970 C C . GLU B 1 128 ? 0.997 20.703 10.555 1 91.69 128 GLU B C 1
ATOM 1972 O O . GLU B 1 128 ? 1.324 20.062 11.555 1 91.69 128 GLU B O 1
ATOM 1977 N N . LEU B 1 129 ? 1.692 20.703 9.391 1 86.5 129 LEU B N 1
ATOM 1978 C CA . LEU B 1 129 ? 2.945 19.969 9.297 1 86.5 129 LEU B CA 1
ATOM 1979 C C . LEU B 1 129 ? 4.121 20.828 9.734 1 86.5 129 LEU B C 1
ATOM 1981 O O . LEU B 1 129 ? 5.07 20.344 10.344 1 86.5 129 LEU B O 1
#

Solvent-accessible surface area (backbone atoms only — not comparable to full-atom values): 13690 Å² total; per-residue (Å²): 126,82,75,71,61,81,37,30,12,25,36,39,36,69,57,90,66,24,33,44,26,16,30,38,69,39,96,86,66,45,78,25,30,25,42,35,31,36,68,28,50,96,92,45,49,52,67,54,32,32,43,48,50,37,32,34,52,31,28,35,77,66,82,51,75,44,81,76,49,77,26,86,58,27,40,33,27,37,36,60,84,60,90,19,62,46,50,64,88,71,51,42,43,27,33,36,77,88,73,63,45,64,23,17,26,28,63,42,49,58,56,40,48,75,72,66,72,43,48,61,46,47,61,70,49,66,80,77,103,128,83,74,71,60,81,38,30,13,24,36,38,36,71,57,89,65,24,34,43,27,15,30,40,70,38,97,86,65,44,79,26,27,25,42,36,32,37,69,28,50,94,90,45,49,54,67,52,32,33,42,48,50,37,32,33,53,31,27,36,76,66,81,51,76,43,80,75,48,77,28,86,59,26,40,32,28,38,36,58,84,61,91,18,61,50,49,67,87,71,52,42,40,29,30,36,77,88,74,63,45,65,24,18,25,28,62,42,48,58,56,42,48,74,72,66,72,44,51,61,46,45,62,72,49,70,83,77,108

Secondary structure (DSSP, 8-state):
-------EEEEEEEETTEEEEEEEE-TTSSEEEE-SEEEPPTT--HHHHHHHHHHHHH----S-EEEEEEETTEEEEEE---S-----TTEEEEE-TTT--EEEEEEEEHHHHHTS---BSSTTSGGG-/-------EEEEEEEETTEEEEEEEE-TTSSEEEE-SEEEPPTT--HHHHHHHHHHHHH----S-EEEEEEETTEEEEEE---S-----TTEEEEE-TTT--EEEEEEEEHHHHHTS---BSSTTSGGG-

Organism: Halobacterium salinarum (strain ATCC 700922 / JCM 11081 / NRC-1) (NCBI:txid64091)

Nearest PDB structures (foldseek):
  2b0v-assembly1_A  TM=6.177E-01  e=2.783E-04  Nitrosomonas europaea
  4dyw-assembly1_A  TM=6.224E-01  e=6.945E-04  Burkholderia pseudomallei 1710b
  5gp0-assembly1_I  TM=6.330E-01  e=7.045E-03  Arabidopsis thaliana
  6glt-assembly1_A  TM=5.715E-01  e=2.656E-03  Homo sapiens
  5anv-assembly1_A  TM=5.018E-01  e=2.823E-03  Homo sapiens

pLDDT: mean 80.27, std 18.07, range [22.66, 97.56]